Protein AF-A0A6N3X929-F1 (afdb_monomer_lite)

Structure (mmCIF, N/CA/C/O backbone):
data_AF-A0A6N3X929-F1
#
_entry.id   AF-A0A6N3X929-F1
#
loop_
_atom_site.group_PDB
_atom_site.id
_atom_site.type_symbol
_atom_site.label_atom_id
_atom_site.label_alt_id
_atom_site.label_comp_id
_atom_site.label_asym_id
_atom_site.label_entity_id
_atom_site.label_seq_id
_atom_site.pdbx_PDB_ins_code
_atom_site.Cartn_x
_atom_site.Cartn_y
_atom_site.Cartn_z
_atom_site.occupancy
_atom_site.B_iso_or_equiv
_atom_site.auth_seq_id
_atom_site.auth_comp_id
_atom_site.auth_asym_id
_atom_site.auth_atom_id
_atom_site.pdbx_PDB_model_num
ATOM 1 N N . VAL A 1 1 ? 16.139 3.363 -17.224 1.00 90.50 1 VAL A N 1
ATOM 2 C CA . VAL A 1 1 ? 16.598 3.129 -15.834 1.00 90.50 1 VAL A CA 1
ATOM 3 C C . VAL A 1 1 ? 16.193 4.302 -14.959 1.00 90.50 1 VAL A C 1
ATOM 5 O O . VAL A 1 1 ? 15.985 5.381 -15.503 1.00 90.50 1 VAL A O 1
ATOM 8 N N . ALA A 1 2 ? 16.058 4.097 -13.652 1.00 94.69 2 ALA A N 1
ATOM 9 C CA . ALA A 1 2 ? 15.749 5.134 -12.666 1.00 94.69 2 ALA A CA 1
ATOM 10 C C . ALA A 1 2 ? 16.508 4.850 -11.361 1.00 94.69 2 ALA A C 1
ATOM 12 O O . ALA A 1 2 ? 16.869 3.703 -11.120 1.00 94.69 2 ALA A O 1
ATOM 13 N N . VAL A 1 3 ? 16.715 5.874 -10.532 1.00 96.38 3 VAL A N 1
ATOM 14 C CA . VAL A 1 3 ? 17.254 5.749 -9.170 1.00 96.38 3 VAL A CA 1
ATOM 15 C C . VAL A 1 3 ? 16.268 6.438 -8.239 1.00 96.38 3 VAL A C 1
ATOM 17 O O . VAL A 1 3 ? 15.949 7.599 -8.470 1.00 96.38 3 VAL A O 1
ATOM 20 N N . VAL A 1 4 ? 15.783 5.742 -7.214 1.00 95.56 4 VAL A N 1
ATOM 21 C CA . VAL A 1 4 ? 14.877 6.338 -6.217 1.00 95.56 4 VAL A CA 1
ATOM 22 C C . VAL A 1 4 ? 15.682 7.019 -5.117 1.00 95.56 4 VAL A C 1
ATOM 24 O O . VAL A 1 4 ? 16.651 6.462 -4.604 1.00 95.56 4 VAL A O 1
ATOM 27 N N . SER A 1 5 ? 15.258 8.212 -4.736 1.00 94.12 5 SER A N 1
ATOM 28 C CA . SER A 1 5 ? 15.810 9.039 -3.669 1.00 94.12 5 SER A CA 1
ATOM 29 C C . SER A 1 5 ? 14.768 9.290 -2.578 1.00 94.12 5 SER A C 1
ATOM 31 O O . SER A 1 5 ? 13.600 8.936 -2.703 1.00 94.12 5 SER A O 1
ATOM 33 N N . GLU A 1 6 ? 15.176 9.905 -1.478 1.00 89.44 6 GLU A N 1
ATOM 34 C CA . GLU A 1 6 ? 14.289 10.314 -0.394 1.00 89.44 6 GLU A CA 1
ATOM 35 C C . GLU A 1 6 ? 13.174 11.269 -0.848 1.00 89.44 6 GLU A C 1
ATOM 37 O O . GLU A 1 6 ? 12.082 11.204 -0.285 1.00 89.44 6 GLU A O 1
ATOM 42 N N . GLY A 1 7 ? 13.413 12.084 -1.885 1.00 90.62 7 GLY A N 1
ATOM 43 C CA . GLY A 1 7 ? 12.402 12.966 -2.477 1.00 90.62 7 GLY A CA 1
ATOM 44 C C . GLY A 1 7 ? 11.295 12.207 -3.212 1.00 90.62 7 GLY A C 1
ATOM 45 O O . GLY A 1 7 ? 10.186 12.710 -3.345 1.00 90.62 7 GLY A O 1
ATOM 46 N N . ASP A 1 8 ? 11.560 10.965 -3.623 1.00 92.62 8 ASP A N 1
ATOM 47 C CA . ASP A 1 8 ? 10.559 10.076 -4.220 1.00 92.62 8 ASP A CA 1
ATOM 48 C C . ASP A 1 8 ? 9.741 9.324 -3.151 1.00 92.62 8 ASP A C 1
ATOM 50 O O . ASP A 1 8 ? 8.677 8.776 -3.439 1.00 92.62 8 ASP A O 1
ATOM 54 N N . LEU A 1 9 ? 10.224 9.288 -1.903 1.00 91.06 9 LEU A N 1
ATOM 55 C CA . LEU A 1 9 ? 9.559 8.602 -0.791 1.00 91.06 9 LEU A CA 1
ATOM 56 C C . LEU A 1 9 ? 8.710 9.545 0.062 1.00 91.06 9 LEU A C 1
ATOM 58 O O . LEU A 1 9 ? 7.642 9.167 0.544 1.00 91.06 9 LEU A O 1
ATOM 62 N N . LEU A 1 10 ? 9.215 10.752 0.303 1.00 86.00 10 LEU A N 1
ATOM 63 C CA . LEU A 1 10 ? 8.627 11.715 1.223 1.00 86.00 10 LEU A CA 1
ATOM 64 C C . LEU A 1 10 ? 8.164 12.937 0.432 1.00 86.00 10 LEU A C 1
ATOM 66 O O . LEU A 1 10 ? 8.968 13.528 -0.286 1.00 86.00 10 LEU A O 1
ATOM 70 N N . PRO A 1 11 ? 6.892 13.338 0.550 1.00 80.38 11 PRO A N 1
ATOM 71 C CA . PRO A 1 11 ? 6.413 14.493 -0.178 1.00 80.38 11 PRO A CA 1
ATOM 72 C C . PRO A 1 11 ? 6.916 15.787 0.471 1.00 80.38 11 PRO A C 1
ATOM 74 O O . PRO A 1 11 ? 6.990 15.902 1.694 1.00 80.38 11 PRO A O 1
ATOM 77 N N . GLU A 1 12 ? 7.221 16.787 -0.356 1.00 74.38 12 GLU A N 1
ATOM 78 C CA . GLU A 1 12 ? 7.585 18.133 0.115 1.00 74.38 12 GLU A CA 1
ATOM 79 C C . GLU A 1 12 ? 6.387 18.879 0.731 1.00 74.38 12 GLU A C 1
ATOM 81 O O . GLU A 1 12 ? 6.556 19.798 1.531 1.00 74.38 12 GLU A O 1
ATOM 86 N N . THR A 1 13 ? 5.165 18.474 0.372 1.00 76.00 13 THR A N 1
ATOM 87 C CA . THR A 1 13 ? 3.899 19.016 0.887 1.00 76.00 13 THR A CA 1
ATOM 88 C C . THR A 1 13 ? 3.026 17.897 1.455 1.00 76.00 13 THR A C 1
ATOM 90 O O . THR A 1 13 ? 3.231 16.725 1.160 1.00 76.00 13 THR A O 1
ATOM 93 N N . ALA A 1 14 ? 2.047 18.226 2.300 1.00 71.62 14 ALA A N 1
ATOM 94 C CA . ALA A 1 14 ? 1.178 17.231 2.932 1.00 71.62 14 ALA A CA 1
ATOM 95 C C 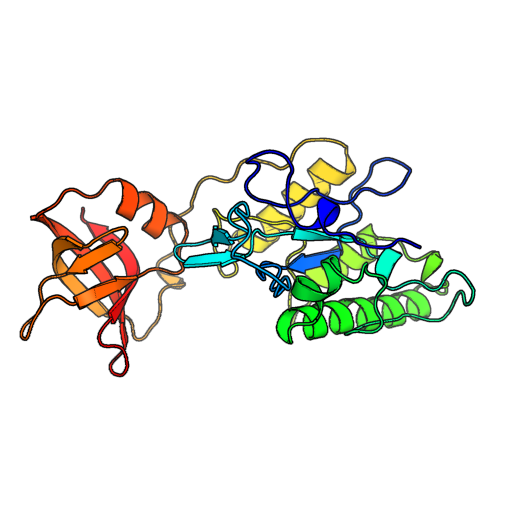. ALA A 1 14 ? 0.141 16.652 1.944 1.00 71.62 14 ALA A C 1
ATOM 97 O O . ALA A 1 14 ? -1.039 16.978 2.000 1.00 71.62 14 ALA A O 1
ATOM 98 N N . THR A 1 15 ? 0.588 15.790 1.033 1.00 74.69 15 THR A N 1
ATOM 99 C CA . THR A 1 15 ? -0.238 15.090 0.028 1.00 74.69 15 THR A CA 1
ATOM 100 C C . THR A 1 15 ? -0.773 13.744 0.518 1.00 74.69 15 THR A C 1
ATOM 102 O O . THR A 1 15 ? -1.614 13.139 -0.136 1.00 74.69 15 THR A O 1
ATOM 105 N N . GLY A 1 16 ? -0.268 13.241 1.650 1.00 82.56 16 GLY A N 1
ATOM 106 C CA . GLY A 1 16 ? -0.615 11.918 2.178 1.00 82.56 16 GLY A CA 1
ATOM 107 C C . GLY A 1 16 ? 0.090 10.744 1.485 1.00 82.56 16 GLY A C 1
ATOM 108 O O . GLY A 1 16 ? -0.190 9.594 1.807 1.00 82.56 16 GLY A O 1
ATOM 109 N N . HIS A 1 17 ? 1.003 11.010 0.547 1.00 89.69 17 HIS A N 1
ATOM 110 C CA . HIS A 1 17 ? 1.872 10.016 -0.088 1.00 89.69 17 HIS A CA 1
ATOM 111 C C . HIS A 1 17 ? 3.065 10.686 -0.787 1.00 89.69 17 HIS A C 1
ATOM 113 O O . HIS A 1 17 ? 2.962 11.833 -1.214 1.00 89.69 17 HIS A O 1
ATOM 119 N N . GLY A 1 18 ? 4.181 9.975 -0.955 1.00 90.94 18 GLY A N 1
ATOM 120 C CA . GLY A 1 18 ? 5.305 10.404 -1.792 1.00 90.94 18 GLY A CA 1
ATOM 121 C C . GLY A 1 18 ? 4.904 10.586 -3.266 1.00 90.94 18 GLY A C 1
ATOM 122 O O . GLY A 1 18 ? 3.842 10.105 -3.679 1.00 90.94 18 GLY A O 1
ATOM 123 N N . PRO A 1 19 ? 5.712 11.287 -4.078 1.00 93.12 19 PRO A N 1
ATOM 124 C CA . PRO A 1 19 ? 5.388 11.551 -5.478 1.00 93.12 19 PRO A CA 1
ATOM 125 C C . PRO A 1 19 ? 5.029 10.289 -6.272 1.00 93.12 19 PRO A C 1
ATOM 127 O O . PRO A 1 19 ? 5.635 9.232 -6.111 1.00 93.12 19 PRO A O 1
ATOM 130 N N . ILE A 1 20 ? 4.043 10.404 -7.166 1.00 94.81 20 ILE A N 1
ATOM 131 C CA . ILE A 1 20 ? 3.722 9.321 -8.100 1.00 94.81 20 ILE A CA 1
ATOM 132 C C . ILE A 1 20 ? 4.721 9.375 -9.260 1.00 94.81 20 ILE A C 1
ATOM 134 O O . ILE A 1 20 ? 4.755 10.382 -9.977 1.00 94.81 20 ILE A O 1
ATOM 138 N N . PRO A 1 21 ? 5.513 8.316 -9.489 1.00 95.69 21 PRO A N 1
ATOM 139 C CA . PRO A 1 21 ? 6.501 8.323 -10.544 1.00 95.69 21 PRO A CA 1
ATOM 140 C C . PRO A 1 21 ? 5.822 8.291 -11.916 1.00 95.69 21 PRO A C 1
ATOM 142 O O . PRO A 1 21 ? 4.822 7.597 -12.139 1.00 95.69 21 PRO A O 1
ATOM 145 N N . ARG A 1 22 ? 6.404 9.029 -12.860 1.00 95.19 22 ARG A N 1
ATOM 146 C CA . ARG A 1 22 ? 5.924 9.137 -14.238 1.00 95.19 22 ARG A CA 1
ATOM 147 C C . ARG A 1 22 ? 6.987 8.678 -15.218 1.00 95.19 22 ARG A C 1
ATOM 149 O O . ARG A 1 22 ? 8.185 8.820 -14.987 1.00 95.19 22 ARG A O 1
ATOM 156 N N . GLN A 1 23 ? 6.527 8.107 -16.315 1.00 92.56 23 GLN A N 1
ATOM 157 C CA . GLN A 1 23 ? 7.357 7.805 -17.464 1.00 92.56 23 GLN A CA 1
ATOM 158 C C . GLN A 1 23 ? 7.602 9.113 -18.280 1.00 92.56 23 GLN A C 1
ATOM 160 O O . GLN A 1 23 ? 6.905 10.107 -18.056 1.00 92.56 23 GLN A O 1
ATOM 165 N N . PRO A 1 24 ? 8.579 9.171 -19.214 1.00 90.62 24 PRO A N 1
ATOM 166 C CA . PRO A 1 24 ? 8.954 10.417 -19.915 1.00 90.62 24 PRO A CA 1
ATOM 167 C C . PRO A 1 24 ? 7.842 11.102 -20.734 1.00 90.62 24 PRO A C 1
ATOM 169 O O . PRO A 1 24 ? 7.816 12.318 -20.871 1.00 90.62 24 PRO A O 1
ATOM 172 N N . GLN A 1 25 ? 6.923 10.312 -21.274 1.00 90.62 25 GLN A N 1
ATOM 173 C CA . GLN A 1 25 ? 5.679 10.706 -21.950 1.00 90.62 25 GLN A CA 1
ATOM 174 C C . GLN A 1 25 ? 4.528 11.095 -20.991 1.00 90.62 25 GLN A C 1
ATOM 176 O O . GLN A 1 25 ? 3.434 11.403 -21.453 1.00 90.62 25 GLN A O 1
ATOM 181 N N . GLY A 1 26 ? 4.751 11.082 -19.672 1.00 92.25 26 GLY A N 1
ATOM 182 C CA . GLY A 1 26 ? 3.829 11.572 -18.640 1.00 92.25 26 GLY A CA 1
ATOM 183 C C . GLY A 1 26 ? 2.922 10.519 -17.993 1.00 92.25 26 GLY A C 1
ATOM 184 O O . GLY A 1 26 ? 2.299 10.810 -16.965 1.00 92.25 26 GLY A O 1
ATOM 185 N N . SER A 1 27 ? 2.871 9.301 -18.537 1.00 94.62 27 SER A N 1
ATOM 186 C CA . SER A 1 27 ? 2.022 8.216 -18.033 1.00 94.62 27 SER A CA 1
ATOM 187 C C . SER A 1 27 ? 2.534 7.650 -16.701 1.00 94.62 27 SER A C 1
ATOM 189 O O . SER A 1 27 ? 3.700 7.824 -16.338 1.00 94.62 27 SER A O 1
ATOM 191 N N . CYS A 1 28 ? 1.674 6.959 -15.948 1.00 96.38 28 CYS A N 1
ATOM 192 C CA . CYS A 1 28 ? 2.050 6.383 -14.655 1.00 96.38 28 CYS A CA 1
ATOM 193 C C . CYS A 1 28 ? 3.180 5.350 -14.816 1.00 96.38 28 CYS A C 1
ATOM 195 O O . CYS A 1 28 ? 3.144 4.510 -15.722 1.00 96.38 28 CYS A O 1
ATOM 197 N N . ALA A 1 29 ? 4.185 5.404 -13.939 1.00 96.12 29 ALA A N 1
ATOM 198 C CA . ALA A 1 29 ? 5.303 4.459 -13.922 1.00 96.12 29 ALA A CA 1
ATOM 199 C C . ALA A 1 29 ? 5.258 3.473 -12.748 1.00 96.12 29 ALA A C 1
ATOM 201 O O . ALA A 1 29 ? 6.132 2.608 -12.663 1.00 96.12 29 ALA A O 1
ATOM 202 N N . THR A 1 30 ? 4.296 3.612 -11.832 1.00 97.44 30 THR A N 1
ATOM 203 C CA . THR A 1 30 ? 4.286 2.850 -10.583 1.00 97.44 30 THR A CA 1
ATOM 204 C C . THR A 1 30 ? 4.116 1.361 -10.827 1.00 97.44 30 THR A C 1
ATOM 206 O O . THR A 1 30 ? 3.214 0.944 -11.551 1.00 97.44 30 THR A O 1
ATOM 209 N N . VAL A 1 31 ? 4.944 0.557 -10.169 1.00 97.31 31 VAL A N 1
ATOM 210 C CA . VAL A 1 31 ? 4.779 -0.905 -10.110 1.00 97.31 31 VAL A CA 1
ATOM 211 C C . VAL A 1 31 ? 4.834 -1.450 -8.687 1.00 97.31 31 VAL A C 1
ATOM 213 O O . VAL A 1 31 ? 4.549 -2.619 -8.471 1.00 97.31 31 VAL A O 1
ATOM 216 N N . ILE A 1 32 ? 5.206 -0.615 -7.716 1.00 95.69 32 ILE A N 1
ATOM 217 C CA . ILE A 1 32 ? 5.395 -0.990 -6.314 1.00 95.69 32 ILE A CA 1
ATOM 218 C C . ILE A 1 32 ? 4.848 0.135 -5.449 1.00 95.69 32 ILE A C 1
ATOM 220 O O . ILE A 1 32 ? 5.139 1.304 -5.710 1.00 95.69 32 ILE A O 1
ATOM 224 N N . ILE A 1 33 ? 4.148 -0.231 -4.379 1.00 94.62 33 ILE A N 1
ATOM 225 C CA . ILE A 1 33 ? 3.859 0.665 -3.262 1.00 94.62 33 ILE A CA 1
ATOM 226 C C . ILE A 1 33 ? 4.557 0.175 -1.995 1.00 94.62 33 ILE A C 1
ATOM 228 O O . ILE A 1 33 ? 4.681 -1.030 -1.759 1.00 94.62 33 ILE A O 1
ATOM 232 N N . GLY A 1 34 ? 5.001 1.124 -1.182 1.00 92.19 34 GLY A N 1
ATOM 233 C CA . GLY A 1 34 ? 5.561 0.894 0.143 1.00 92.19 34 GLY A CA 1
ATOM 234 C C . GLY A 1 34 ? 5.032 1.904 1.142 1.00 92.19 34 GLY A C 1
ATOM 235 O O . GLY A 1 34 ? 4.514 2.938 0.747 1.00 92.19 34 GLY A O 1
ATOM 236 N N . ASN A 1 35 ? 5.137 1.607 2.434 1.00 90.75 35 ASN A N 1
ATOM 237 C CA . ASN A 1 35 ? 4.700 2.506 3.508 1.00 90.75 35 ASN A CA 1
ATOM 238 C C . ASN A 1 35 ? 5.568 2.369 4.769 1.00 90.75 35 ASN A C 1
ATOM 240 O O . ASN A 1 35 ? 5.087 2.491 5.898 1.00 90.75 35 ASN A O 1
ATOM 244 N N . TYR A 1 36 ? 6.853 2.070 4.577 1.00 89.50 36 TYR A N 1
ATOM 245 C CA . TYR A 1 36 ? 7.817 1.984 5.666 1.00 89.50 36 TYR A CA 1
ATOM 246 C C . TYR A 1 36 ? 8.450 3.343 5.948 1.00 89.50 36 TYR A C 1
ATOM 248 O O . TYR A 1 36 ? 8.839 4.037 5.007 1.00 89.50 36 TYR A O 1
ATOM 256 N N . PRO A 1 37 ? 8.571 3.742 7.227 1.00 86.81 37 PRO A N 1
ATOM 257 C CA . PRO A 1 37 ? 9.237 4.986 7.559 1.00 86.81 37 PRO A CA 1
ATOM 258 C C . PRO A 1 37 ? 10.701 4.878 7.149 1.00 86.81 37 PRO A C 1
ATOM 260 O O . PRO A 1 37 ? 11.328 3.827 7.294 1.00 86.81 37 PRO A O 1
ATOM 263 N N . ASN A 1 38 ? 11.248 5.976 6.636 1.00 83.12 38 ASN A N 1
ATOM 264 C CA . ASN A 1 38 ? 12.648 5.997 6.256 1.00 83.12 38 ASN A CA 1
ATOM 265 C C . ASN A 1 38 ? 13.546 6.046 7.507 1.00 83.12 38 ASN A C 1
ATOM 267 O O . ASN A 1 38 ? 13.803 7.121 8.064 1.00 83.12 38 ASN A O 1
ATOM 271 N N . ASP A 1 39 ? 13.951 4.865 7.971 1.00 79.12 39 ASP A N 1
ATOM 272 C CA . ASP A 1 39 ? 14.623 4.637 9.249 1.00 79.12 39 ASP A CA 1
ATOM 273 C C . ASP A 1 39 ? 16.140 4.857 9.145 1.00 79.12 39 ASP A C 1
ATOM 275 O O . ASP A 1 39 ? 16.928 3.932 8.920 1.00 79.12 39 ASP A O 1
ATOM 279 N N . HIS A 1 40 ? 16.537 6.127 9.268 1.00 79.69 40 HIS A N 1
ATOM 280 C CA . HIS A 1 40 ? 17.937 6.551 9.309 1.00 79.69 40 HIS A CA 1
ATOM 281 C C . HIS A 1 40 ? 18.305 7.073 10.686 1.00 79.69 40 HIS A C 1
ATOM 283 O O . HIS A 1 40 ? 17.690 8.013 11.194 1.00 79.69 40 HIS A O 1
ATOM 289 N N . HIS A 1 41 ? 19.387 6.520 11.229 1.00 79.69 41 HIS A N 1
ATOM 290 C CA . HIS A 1 41 ? 20.062 7.054 12.401 1.00 79.69 41 HIS A CA 1
ATOM 291 C C . HIS A 1 41 ? 21.127 8.052 11.955 1.00 79.69 41 HIS A C 1
ATOM 293 O O . HIS A 1 41 ? 22.121 7.686 11.326 1.00 79.69 41 HIS A O 1
ATOM 299 N N . TYR A 1 42 ? 20.905 9.323 12.272 1.00 80.81 42 TYR A N 1
ATOM 300 C CA . TYR A 1 42 ? 21.853 10.389 11.976 1.00 80.81 42 TYR A CA 1
ATOM 301 C C . TYR A 1 42 ? 22.866 10.487 13.123 1.00 80.81 42 TYR A C 1
ATOM 303 O O . TYR A 1 42 ? 22.452 10.511 14.285 1.00 80.81 42 TYR A O 1
ATOM 311 N N . PRO A 1 43 ? 24.179 10.538 12.840 1.00 83.94 43 PRO A N 1
ATOM 312 C CA . PRO A 1 43 ? 25.171 10.776 13.878 1.00 83.94 43 PRO A CA 1
ATOM 313 C C . PRO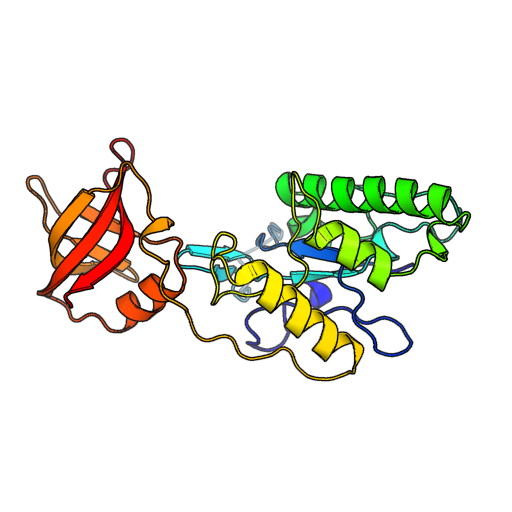 A 1 43 ? 25.014 12.190 14.459 1.00 83.94 43 PRO A C 1
ATOM 315 O O . PRO A 1 43 ? 24.556 13.114 13.782 1.00 83.94 43 PRO A O 1
ATOM 318 N N . GLY A 1 44 ? 25.446 12.366 15.707 1.00 84.69 44 GLY A N 1
ATOM 319 C CA . GLY A 1 44 ? 25.425 13.659 16.393 1.00 84.69 44 GLY A CA 1
ATOM 320 C C . GLY A 1 44 ? 24.191 13.875 17.280 1.00 84.69 44 GLY A C 1
ATOM 321 O O . GLY A 1 44 ? 23.557 12.904 17.699 1.00 84.69 44 GLY A O 1
ATOM 322 N N . PRO A 1 45 ? 23.891 15.135 17.646 1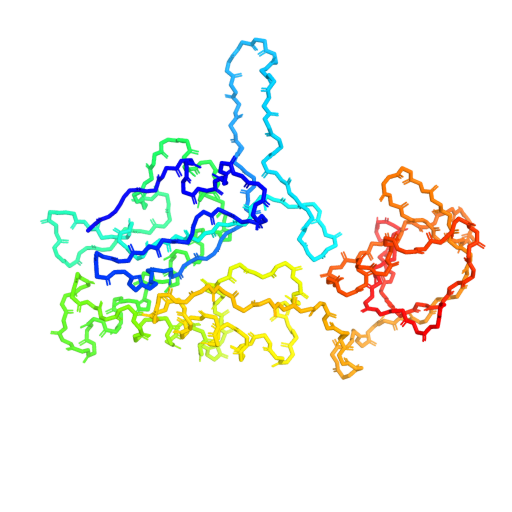.00 86.38 45 PRO A N 1
ATOM 323 C CA . PRO A 1 45 ? 22.744 15.454 18.490 1.00 86.38 45 PRO A CA 1
ATOM 324 C C . PRO A 1 45 ? 21.417 15.153 17.769 1.00 86.38 45 PRO A C 1
ATOM 326 O O . PRO A 1 45 ? 21.399 15.034 16.544 1.00 86.38 45 PRO A O 1
ATOM 329 N N . PRO A 1 46 ? 20.291 15.058 18.499 1.00 83.62 46 PRO A N 1
ATOM 330 C CA . PRO A 1 46 ? 18.977 14.886 17.888 1.00 83.62 46 PRO A CA 1
ATOM 331 C C . PRO A 1 46 ? 18.685 15.988 16.862 1.00 83.62 46 PRO A C 1
ATOM 333 O O . PRO A 1 46 ? 18.639 17.172 17.198 1.00 83.62 46 PRO A O 1
ATOM 336 N N . TRP A 1 47 ? 18.487 15.590 15.607 1.00 82.31 47 TRP A N 1
ATOM 337 C CA . TRP A 1 47 ? 18.118 16.497 14.523 1.00 82.31 47 TRP A CA 1
ATOM 338 C C . TRP A 1 47 ? 16.595 16.706 14.517 1.00 82.31 47 TRP A C 1
ATOM 340 O O . TRP A 1 47 ? 15.855 15.727 14.658 1.00 82.31 47 TRP A O 1
ATOM 350 N N . PRO A 1 48 ? 16.093 17.941 14.330 1.00 83.31 48 PRO A N 1
ATOM 351 C CA . PRO A 1 48 ? 14.663 18.184 14.174 1.00 83.31 48 PRO A CA 1
ATOM 352 C C . PRO A 1 48 ? 14.218 17.711 12.785 1.00 83.31 48 PRO A C 1
ATOM 354 O O . PRO A 1 48 ? 14.380 18.413 11.790 1.00 83.31 48 PRO A O 1
ATOM 357 N N . LEU A 1 49 ? 13.689 16.491 12.710 1.00 78.94 49 LEU A N 1
ATOM 358 C CA . LEU A 1 49 ? 13.211 15.889 11.466 1.00 78.94 49 LEU A CA 1
ATOM 359 C C . LEU A 1 49 ? 11.689 15.976 11.377 1.00 78.94 49 LEU A C 1
ATOM 361 O O . LEU A 1 49 ? 10.988 15.763 12.368 1.00 78.94 49 LEU A O 1
ATOM 365 N N . ALA A 1 50 ? 11.179 16.225 10.171 1.00 79.81 50 ALA A N 1
ATOM 366 C CA . ALA A 1 50 ? 9.758 16.064 9.898 1.00 79.81 50 ALA A CA 1
ATOM 367 C C . ALA A 1 50 ? 9.330 14.599 10.139 1.00 79.81 50 ALA A C 1
ATOM 369 O O . ALA A 1 50 ? 10.116 13.680 9.866 1.00 79.81 50 ALA A O 1
ATOM 370 N N . PRO A 1 51 ? 8.098 14.349 10.623 1.00 81.19 51 PRO A N 1
ATOM 371 C CA . PRO A 1 51 ? 7.576 12.996 10.742 1.00 81.19 51 PRO A CA 1
ATOM 372 C C . PRO A 1 51 ? 7.600 12.276 9.392 1.00 81.19 51 PRO A C 1
ATOM 374 O O . PRO A 1 51 ? 7.056 12.755 8.403 1.00 81.19 51 PRO A O 1
ATOM 377 N N . LYS A 1 52 ? 8.200 11.086 9.366 1.00 84.44 52 LYS A N 1
ATOM 378 C CA . LYS A 1 52 ? 8.243 10.201 8.187 1.00 84.44 52 LYS A CA 1
ATOM 379 C C . LYS A 1 52 ? 7.087 9.193 8.186 1.00 84.44 52 LYS A C 1
ATOM 381 O O . LYS A 1 52 ? 7.183 8.135 7.566 1.00 84.44 52 LYS A O 1
ATOM 386 N N . GLN A 1 53 ? 6.053 9.485 8.971 1.00 86.56 53 GLN A N 1
ATOM 387 C CA . GLN A 1 53 ? 4.942 8.599 9.280 1.00 86.56 53 GLN A CA 1
ATOM 388 C C . GLN A 1 53 ? 3.623 9.368 9.287 1.00 86.56 53 GLN A C 1
ATOM 390 O O . GLN A 1 53 ? 3.584 10.542 9.654 1.00 86.56 53 GLN A O 1
ATOM 395 N N . MET A 1 54 ? 2.544 8.679 8.936 1.00 86.06 54 MET A N 1
ATOM 396 C CA . MET A 1 54 ? 1.179 9.190 8.942 1.00 86.06 54 MET A CA 1
ATOM 397 C C . MET A 1 54 ? 0.187 8.084 9.311 1.00 86.06 54 MET A C 1
ATOM 399 O O . MET A 1 54 ? 0.550 6.908 9.387 1.00 86.06 54 MET A O 1
ATOM 403 N N . VAL A 1 55 ? -1.069 8.461 9.544 1.00 83.81 55 VAL A N 1
ATOM 404 C CA . VAL A 1 55 ? -2.155 7.490 9.704 1.00 83.81 55 VAL A CA 1
ATOM 405 C C . VAL A 1 55 ? -2.484 6.887 8.338 1.00 83.81 55 VAL A C 1
ATOM 407 O O . VAL A 1 55 ? -2.770 7.607 7.385 1.00 83.81 55 VAL A O 1
ATOM 410 N N . TRP A 1 56 ? -2.439 5.562 8.250 1.00 83.38 56 TRP A N 1
ATOM 411 C CA . TRP A 1 56 ? -2.825 4.775 7.085 1.00 83.38 56 TRP A CA 1
ATOM 412 C C . TRP A 1 56 ? -3.757 3.658 7.551 1.00 83.38 56 TRP A C 1
ATOM 414 O O . TRP A 1 56 ? -3.319 2.756 8.268 1.00 83.38 56 TRP A O 1
ATOM 424 N N . GLY A 1 57 ? -5.040 3.742 7.184 1.00 72.38 57 GLY A N 1
ATOM 425 C CA . GLY A 1 57 ? -6.066 2.797 7.630 1.00 72.38 57 GLY A CA 1
ATOM 426 C C . GLY A 1 57 ? -6.087 2.581 9.145 1.00 72.38 57 GLY A C 1
ATOM 427 O O . GLY A 1 57 ? -6.023 1.451 9.590 1.00 72.38 57 GLY A O 1
ATOM 428 N N . GLY A 1 58 ? -6.078 3.646 9.953 1.00 78.44 58 GLY A N 1
ATOM 429 C CA . GLY A 1 58 ? -6.172 3.544 11.422 1.00 78.44 58 GLY A CA 1
ATOM 430 C C . GLY A 1 58 ? -4.877 3.219 12.172 1.00 78.44 58 GLY A C 1
ATOM 431 O O . GLY A 1 58 ? -4.855 3.189 13.402 1.00 78.44 58 GLY A O 1
ATOM 432 N N . ARG A 1 59 ? -3.757 3.025 11.464 1.00 82.69 59 ARG A N 1
ATOM 433 C CA . ARG A 1 59 ? -2.444 2.797 12.081 1.00 82.69 59 ARG A CA 1
ATOM 434 C C . ARG A 1 59 ? -1.432 3.859 11.666 1.00 82.69 59 ARG A C 1
ATOM 436 O O . ARG A 1 59 ? -1.340 4.217 10.497 1.00 82.69 59 ARG A O 1
ATOM 443 N N . HIS A 1 60 ? -0.588 4.285 12.605 1.00 84.62 60 HIS A N 1
ATOM 444 C CA . HIS A 1 60 ? 0.617 5.042 12.268 1.00 84.62 60 HIS A CA 1
ATOM 445 C C . HIS A 1 60 ? 1.626 4.134 11.546 1.00 84.62 60 HIS A C 1
ATOM 447 O O . HIS A 1 60 ? 2.156 3.176 12.120 1.00 84.62 60 HIS A O 1
ATOM 453 N N . SER A 1 61 ? 1.862 4.425 10.271 1.00 86.44 61 SER A N 1
ATOM 454 C CA . SER A 1 61 ? 2.858 3.766 9.423 1.00 86.44 61 SER A CA 1
ATOM 455 C C . SER A 1 61 ? 3.714 4.811 8.722 1.00 86.44 61 SER A C 1
ATOM 457 O O . SER A 1 61 ? 3.411 6.000 8.778 1.00 86.44 61 SER A O 1
ATOM 459 N N . GLY A 1 62 ? 4.786 4.386 8.058 1.00 88.94 62 GLY A N 1
ATOM 460 C CA . GLY A 1 62 ? 5.542 5.270 7.179 1.00 88.94 62 GLY A CA 1
ATOM 461 C C . GLY A 1 62 ? 4.662 5.916 6.114 1.00 88.94 62 GLY A C 1
ATOM 462 O O . GLY A 1 62 ? 3.666 5.331 5.680 1.00 88.94 62 GLY A O 1
ATOM 463 N N . THR A 1 63 ? 5.042 7.120 5.692 1.00 90.00 63 THR A N 1
ATOM 464 C CA . THR A 1 63 ? 4.384 7.794 4.571 1.00 90.00 63 THR A CA 1
ATOM 465 C C . THR A 1 63 ? 4.426 6.874 3.348 1.00 90.00 63 THR A C 1
ATOM 467 O O . THR A 1 63 ? 5.498 6.373 3.005 1.00 90.00 63 THR A O 1
ATOM 470 N N . PRO A 1 64 ? 3.280 6.591 2.720 1.00 91.75 64 PRO A N 1
ATOM 471 C CA . PRO A 1 64 ? 3.204 5.674 1.600 1.00 91.75 64 PRO A CA 1
ATOM 472 C C . PRO A 1 64 ? 3.883 6.282 0.370 1.00 91.75 64 PRO A C 1
ATOM 474 O O . PRO A 1 64 ? 3.779 7.480 0.134 1.00 91.75 64 PRO A O 1
ATOM 477 N N . PHE A 1 65 ? 4.553 5.470 -0.435 1.00 93.88 65 PHE A N 1
ATOM 478 C CA . PHE A 1 65 ? 5.293 5.903 -1.617 1.00 93.88 65 PHE A CA 1
ATOM 479 C C . PHE A 1 65 ? 5.152 4.899 -2.757 1.00 93.88 65 PHE A C 1
ATOM 481 O O . PHE A 1 65 ? 4.865 3.720 -2.539 1.00 93.88 65 PHE A O 1
ATOM 488 N N . ALA A 1 66 ? 5.365 5.382 -3.977 1.00 95.94 66 ALA A N 1
ATOM 489 C CA . ALA A 1 66 ? 5.221 4.634 -5.215 1.00 95.94 66 ALA A CA 1
ATOM 490 C C . ALA A 1 66 ? 6.567 4.574 -5.946 1.00 95.94 66 ALA A C 1
ATOM 492 O O . ALA A 1 66 ? 7.215 5.602 -6.121 1.00 95.94 66 ALA A O 1
ATOM 493 N N . LEU A 1 67 ? 6.994 3.389 -6.391 1.00 96.88 67 LEU A N 1
ATOM 494 C CA . LEU A 1 67 ? 8.286 3.219 -7.065 1.00 96.88 67 LEU A CA 1
ATOM 495 C C . LEU A 1 67 ? 8.122 2.818 -8.541 1.00 96.88 67 LEU A C 1
ATOM 497 O O . LEU A 1 67 ? 7.265 1.981 -8.859 1.00 96.88 67 LEU A O 1
ATOM 501 N N . PRO A 1 68 ? 8.939 3.386 -9.453 1.00 97.31 68 PRO A N 1
ATOM 502 C CA . PRO A 1 68 ? 8.862 3.080 -10.873 1.00 97.31 68 PRO A CA 1
ATOM 503 C C . PRO A 1 68 ? 9.571 1.779 -11.230 1.00 97.31 68 PRO A C 1
ATOM 505 O O . PRO A 1 68 ? 10.607 1.465 -10.661 1.00 97.31 68 PRO A O 1
ATOM 508 N N . TYR A 1 69 ? 9.129 1.099 -12.287 1.00 97.31 69 TYR A N 1
ATOM 509 C CA . TYR A 1 69 ? 9.797 -0.112 -12.797 1.00 97.31 69 TYR A CA 1
ATOM 510 C C . TYR A 1 69 ? 11.273 0.100 -13.176 1.00 97.31 69 TYR A C 1
ATOM 512 O O . TYR A 1 69 ? 12.097 -0.808 -13.088 1.00 97.31 69 TYR A O 1
ATOM 520 N N . GLY A 1 70 ? 11.635 1.330 -13.551 1.00 96.56 70 GLY A N 1
ATOM 521 C CA . GLY A 1 70 ? 12.988 1.679 -13.970 1.00 96.56 70 GLY A CA 1
ATOM 522 C C . GLY A 1 70 ? 14.083 1.400 -12.937 1.00 96.56 70 GLY A C 1
ATOM 523 O O . GLY A 1 70 ? 15.236 1.281 -13.350 1.00 96.56 70 GLY A O 1
ATOM 524 N N . ILE A 1 71 ? 13.750 1.277 -11.645 1.00 97.38 71 ILE A N 1
ATOM 525 C CA . ILE A 1 71 ? 14.729 0.977 -10.586 1.00 97.38 71 ILE A CA 1
ATOM 526 C C . ILE A 1 71 ? 15.249 -0.458 -10.625 1.00 97.38 71 ILE A C 1
ATOM 528 O O . ILE A 1 71 ? 16.311 -0.736 -10.070 1.00 97.38 71 ILE A O 1
ATOM 532 N N . LEU A 1 72 ? 14.504 -1.362 -11.270 1.00 97.69 72 LEU A N 1
ATOM 533 C CA . LEU A 1 72 ? 14.895 -2.759 -11.426 1.00 97.69 72 LEU A CA 1
ATOM 534 C C . LEU A 1 72 ? 15.828 -2.961 -12.626 1.00 97.69 72 LEU A C 1
ATOM 536 O O . LEU A 1 72 ? 16.435 -4.017 -12.763 1.00 97.69 72 LEU A O 1
ATOM 540 N N . LEU A 1 73 ? 15.938 -1.975 -13.518 1.00 97.31 73 LEU A N 1
ATOM 541 C CA . LEU A 1 73 ? 16.643 -2.102 -14.791 1.00 97.31 73 LEU A CA 1
ATOM 542 C C . LEU A 1 73 ? 18.122 -1.705 -14.674 1.00 97.31 73 LEU A C 1
ATOM 544 O O . LEU A 1 73 ? 18.458 -0.684 -14.075 1.00 97.31 73 LEU A O 1
ATOM 548 N N . SER A 1 74 ? 19.003 -2.462 -15.332 1.00 95.38 74 SER A N 1
ATOM 549 C CA . SER A 1 74 ? 20.423 -2.114 -15.476 1.00 95.38 74 SER A CA 1
ATOM 550 C C . SER A 1 74 ? 20.679 -1.210 -16.684 1.00 95.38 74 SER A C 1
ATOM 552 O O . SER A 1 74 ? 20.236 -1.509 -17.786 1.00 95.38 74 SER A O 1
ATOM 554 N N . SER A 1 75 ? 21.488 -0.157 -16.527 1.00 93.38 75 SER A N 1
ATOM 555 C CA . SER A 1 75 ? 21.907 0.719 -17.639 1.00 93.38 75 SER A CA 1
ATOM 556 C C . SER A 1 75 ? 22.888 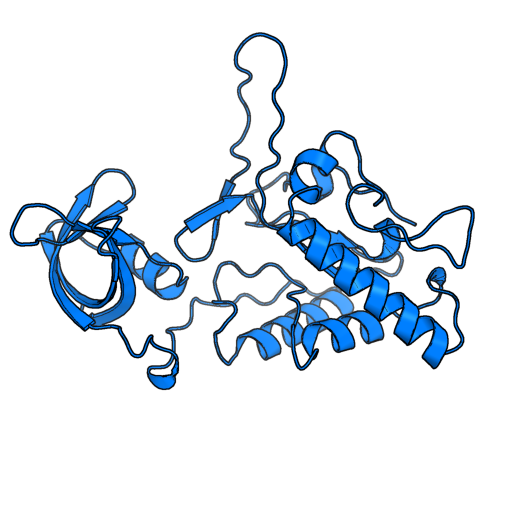0.060 -18.607 1.00 93.38 75 SER A C 1
ATOM 558 O O . SER A 1 75 ? 23.128 0.591 -19.688 1.00 93.38 75 SER A O 1
ATOM 560 N N . HIS A 1 76 ? 23.476 -1.072 -18.216 1.00 94.38 76 HIS A N 1
ATOM 561 C CA . HIS A 1 76 ? 24.548 -1.737 -18.957 1.00 94.38 76 HIS A CA 1
ATOM 562 C C . HIS A 1 76 ? 24.121 -3.089 -19.536 1.00 94.38 76 HIS A C 1
ATOM 564 O O . HIS A 1 76 ? 24.699 -3.536 -20.523 1.00 94.38 76 HIS A O 1
ATOM 570 N N . CYS A 1 77 ? 23.102 -3.726 -18.951 1.00 95.00 77 CYS A N 1
ATOM 571 C CA . CYS A 1 77 ? 22.641 -5.056 -19.340 1.00 95.00 77 CYS A CA 1
ATOM 572 C C . CYS A 1 77 ? 21.131 -5.038 -19.598 1.00 95.00 77 CYS A C 1
ATOM 574 O O . CYS A 1 77 ? 20.331 -4.915 -18.671 1.00 95.00 77 CYS A O 1
ATOM 576 N N . SER A 1 78 ? 20.725 -5.202 -20.859 1.00 92.62 78 SER A N 1
ATOM 577 C CA . SER A 1 78 ? 19.317 -5.077 -21.262 1.00 92.62 78 SER A CA 1
ATOM 578 C C . SER A 1 78 ? 18.410 -6.197 -20.735 1.00 92.62 78 SER A C 1
ATOM 580 O O . SER A 1 78 ? 17.196 -6.001 -20.660 1.00 92.62 78 SER A O 1
ATOM 582 N N . ASN A 1 79 ? 18.996 -7.334 -20.347 1.00 93.06 79 ASN A N 1
ATOM 583 C CA . ASN A 1 79 ? 18.343 -8.554 -19.867 1.00 93.06 79 ASN A CA 1
ATOM 584 C C . ASN A 1 79 ? 18.584 -8.847 -18.371 1.00 93.06 79 ASN A C 1
ATOM 586 O O . ASN A 1 79 ? 18.346 -9.970 -17.932 1.00 93.06 79 ASN A O 1
ATOM 590 N N . LEU A 1 80 ? 19.064 -7.869 -17.597 1.00 95.50 80 LEU A N 1
ATOM 591 C CA . LEU A 1 80 ? 19.289 -8.003 -16.157 1.00 95.50 80 LEU A CA 1
ATOM 592 C C . LEU A 1 80 ? 18.251 -7.193 -15.373 1.00 95.50 80 LEU A C 1
ATOM 594 O O . LEU A 1 80 ? 18.092 -5.995 -15.615 1.00 95.50 80 LEU A O 1
ATOM 598 N N . LEU A 1 81 ? 17.603 -7.848 -14.407 1.00 97.50 81 LEU A N 1
ATOM 599 C CA . LEU A 1 81 ? 16.725 -7.227 -13.417 1.00 97.50 81 LEU A CA 1
ATOM 600 C C . LEU A 1 81 ? 17.358 -7.336 -12.025 1.00 97.50 81 LEU A C 1
ATOM 602 O O . LEU A 1 81 ? 17.731 -8.429 -11.601 1.00 97.50 81 LEU A O 1
ATOM 606 N N . ALA A 1 82 ? 17.466 -6.214 -11.320 1.00 96.06 82 ALA A N 1
ATOM 607 C CA . ALA A 1 82 ? 17.917 -6.146 -9.936 1.00 96.06 82 ALA A CA 1
ATOM 608 C C . ALA A 1 82 ? 16.714 -5.955 -8.999 1.00 96.06 82 ALA A C 1
ATOM 610 O O . ALA A 1 82 ? 15.912 -5.041 -9.179 1.00 96.06 82 ALA A O 1
ATOM 611 N N . ALA A 1 83 ? 16.593 -6.822 -7.996 1.00 94.25 83 ALA A N 1
ATOM 612 C CA . ALA A 1 83 ? 15.531 -6.793 -6.990 1.00 94.25 83 ALA A CA 1
ATOM 613 C C . ALA A 1 83 ? 16.130 -6.828 -5.572 1.00 94.25 83 ALA A C 1
ATOM 615 O O . ALA A 1 83 ? 17.354 -6.842 -5.412 1.00 94.25 83 ALA A O 1
ATOM 616 N N . ASP A 1 84 ? 15.279 -6.855 -4.539 1.00 91.44 84 ASP A N 1
ATOM 617 C CA . ASP A 1 84 ? 15.704 -6.783 -3.130 1.00 91.44 84 ASP A CA 1
ATOM 618 C C . ASP A 1 84 ? 16.570 -5.520 -2.888 1.00 91.44 84 ASP A C 1
ATOM 620 O O . ASP A 1 84 ? 16.310 -4.458 -3.450 1.00 91.44 84 ASP A O 1
ATOM 624 N N . LYS A 1 85 ? 17.621 -5.628 -2.074 1.00 92.00 85 LYS A N 1
ATOM 625 C CA . LYS A 1 85 ? 18.589 -4.579 -1.733 1.00 92.00 85 LYS A CA 1
ATOM 626 C C . LYS A 1 85 ? 19.496 -4.173 -2.897 1.00 92.00 85 LYS A C 1
ATOM 628 O O . LYS A 1 85 ? 20.263 -3.230 -2.746 1.00 92.00 85 LYS A O 1
ATOM 633 N N . ALA A 1 86 ? 19.453 -4.890 -4.021 1.00 93.38 86 ALA A N 1
ATOM 634 C CA . ALA A 1 86 ? 20.241 -4.560 -5.209 1.00 93.38 86 ALA A CA 1
ATOM 635 C C . ALA A 1 86 ? 19.529 -3.561 -6.135 1.00 93.38 86 ALA A C 1
ATOM 637 O O . ALA A 1 86 ? 20.106 -3.134 -7.135 1.00 93.38 86 ALA A O 1
ATOM 638 N N . VAL A 1 87 ? 18.277 -3.211 -5.828 1.00 95.69 87 VAL A N 1
ATOM 639 C CA . VAL A 1 87 ? 17.497 -2.257 -6.611 1.00 95.69 87 VAL A CA 1
ATOM 640 C C . VAL A 1 87 ? 18.099 -0.848 -6.546 1.00 95.69 87 VAL A C 1
ATOM 642 O O . VAL A 1 87 ? 18.731 -0.464 -5.562 1.00 95.69 87 VAL A O 1
ATOM 645 N N . SER A 1 88 ? 17.920 -0.063 -7.608 1.00 96.88 88 SER A N 1
ATOM 646 C CA . SER A 1 88 ? 18.548 1.250 -7.719 1.00 96.88 88 SER A CA 1
ATOM 647 C C . SER A 1 88 ? 17.918 2.293 -6.786 1.00 96.88 88 SER A C 1
ATOM 649 O O . SER A 1 88 ? 16.834 2.825 -7.044 1.00 96.88 88 SER A O 1
ATOM 651 N N . THR A 1 89 ? 18.620 2.603 -5.697 1.00 96.00 89 THR A N 1
ATOM 652 C CA . THR A 1 89 ? 18.208 3.592 -4.690 1.00 96.00 89 THR A CA 1
ATOM 653 C C . THR A 1 89 ? 19.391 4.407 -4.184 1.00 96.00 89 THR A C 1
ATOM 655 O O . THR A 1 89 ? 20.510 3.897 -4.107 1.00 96.00 89 THR A O 1
ATOM 658 N N . SER A 1 90 ? 19.143 5.639 -3.743 1.00 94.75 90 SER A N 1
ATOM 659 C CA . SER A 1 90 ? 20.084 6.380 -2.907 1.00 94.75 90 SER A CA 1
ATOM 660 C C . SER A 1 90 ? 20.281 5.664 -1.565 1.00 94.75 90 SER A C 1
ATOM 662 O O . SER A 1 90 ? 19.429 4.897 -1.108 1.00 94.75 90 SER A O 1
ATOM 664 N N . HIS A 1 91 ? 21.391 5.954 -0.884 1.00 90.31 91 HIS A N 1
ATOM 665 C CA . HIS A 1 91 ? 21.620 5.476 0.485 1.00 90.31 91 HIS A CA 1
ATOM 666 C C . HIS A 1 91 ? 20.467 5.860 1.432 1.00 90.31 91 HIS A C 1
ATOM 668 O O . HIS A 1 91 ? 20.100 5.098 2.330 1.00 90.31 91 HIS A O 1
ATOM 674 N N . MET A 1 92 ? 19.885 7.042 1.215 1.00 89.44 92 MET A N 1
ATOM 675 C CA . MET A 1 92 ? 18.762 7.547 1.993 1.00 89.44 92 MET A CA 1
ATOM 676 C C . MET A 1 92 ? 17.445 6.871 1.622 1.00 89.44 92 MET A C 1
ATOM 678 O O . MET A 1 92 ? 16.648 6.624 2.508 1.00 89.44 92 MET A O 1
ATOM 682 N N . ALA A 1 93 ? 17.189 6.519 0.366 1.00 92.50 93 ALA A N 1
ATOM 683 C CA . ALA A 1 93 ? 15.970 5.791 0.020 1.00 92.50 93 ALA A CA 1
ATOM 684 C C . ALA A 1 93 ? 16.002 4.325 0.474 1.00 92.50 93 ALA A C 1
ATOM 686 O O . ALA A 1 93 ? 14.975 3.766 0.866 1.00 92.50 93 ALA A O 1
ATOM 687 N N . ASN A 1 94 ? 17.192 3.718 0.492 1.00 92.12 94 ASN A N 1
ATOM 688 C CA . ASN A 1 94 ? 17.375 2.318 0.871 1.00 92.12 94 ASN A CA 1
ATOM 689 C C . ASN A 1 94 ? 16.847 1.995 2.285 1.00 92.12 94 ASN A C 1
ATOM 691 O O . ASN A 1 94 ? 16.480 0.856 2.562 1.00 92.12 94 ASN A O 1
ATOM 695 N N . GLY A 1 95 ? 16.775 2.982 3.190 1.00 90.31 95 GLY A N 1
ATOM 696 C CA . GLY A 1 95 ? 16.231 2.798 4.542 1.00 90.31 95 GLY A CA 1
ATOM 697 C C . GLY A 1 95 ? 14.771 2.339 4.557 1.00 90.31 95 GLY A C 1
ATOM 698 O O . GLY A 1 95 ? 14.422 1.484 5.369 1.00 90.31 95 GLY A O 1
ATOM 699 N N . ALA A 1 96 ? 13.952 2.829 3.623 1.00 91.25 96 ALA A N 1
ATOM 700 C CA . ALA A 1 96 ? 12.541 2.463 3.504 1.00 91.25 96 ALA A CA 1
ATOM 701 C C . ALA A 1 96 ? 12.293 1.269 2.564 1.00 91.25 96 ALA A C 1
ATOM 703 O O . ALA A 1 96 ? 11.303 0.557 2.724 1.00 91.25 96 ALA A O 1
ATOM 704 N N . THR A 1 97 ? 13.167 1.028 1.580 1.00 93.25 97 THR A N 1
ATOM 705 C CA . THR A 1 97 ? 12.951 0.001 0.541 1.00 93.25 97 THR A CA 1
ATOM 706 C C . THR A 1 97 ? 13.544 -1.371 0.880 1.00 93.25 97 THR A C 1
ATOM 708 O O . THR A 1 97 ? 13.136 -2.369 0.293 1.00 93.25 97 THR A O 1
ATOM 711 N N . ARG A 1 98 ? 14.468 -1.464 1.848 1.00 91.94 98 ARG A N 1
ATOM 712 C CA . ARG A 1 98 ? 15.183 -2.714 2.190 1.00 91.94 98 ARG A CA 1
ATOM 713 C C . ARG A 1 98 ? 14.440 -3.682 3.117 1.00 91.94 98 ARG A C 1
ATOM 715 O O . ARG A 1 98 ? 14.996 -4.727 3.464 1.00 91.94 98 ARG A O 1
ATOM 722 N N . LEU A 1 99 ? 13.255 -3.315 3.606 1.00 90.75 99 LEU A N 1
ATOM 723 C CA . LEU A 1 99 ? 12.503 -4.129 4.567 1.00 90.75 99 LEU A CA 1
ATOM 724 C C . LEU A 1 99 ? 11.772 -5.283 3.879 1.00 90.75 99 LEU A C 1
ATOM 726 O O . LEU A 1 99 ? 11.387 -5.182 2.719 1.00 90.75 99 LEU A O 1
ATOM 730 N N . GLN A 1 100 ? 11.587 -6.393 4.600 1.00 93.25 100 GLN A N 1
ATOM 731 C CA . GLN A 1 100 ? 11.199 -7.670 3.992 1.00 93.25 100 GLN A CA 1
ATOM 732 C C . GLN A 1 100 ? 9.944 -7.585 3.103 1.00 93.25 100 GLN A C 1
ATOM 734 O O . GLN A 1 100 ? 9.999 -8.113 1.993 1.00 93.25 100 GLN A O 1
ATOM 739 N N . PRO A 1 101 ? 8.851 -6.891 3.485 1.00 91.12 101 PRO A N 1
ATOM 740 C CA . PRO A 1 101 ? 7.693 -6.805 2.594 1.00 91.12 101 PRO A CA 1
ATOM 741 C C . PRO A 1 101 ? 7.959 -5.996 1.320 1.00 91.12 101 PRO A C 1
ATOM 743 O O . PRO A 1 101 ? 7.454 -6.356 0.261 1.00 91.12 101 PRO A O 1
ATOM 746 N N . MET A 1 102 ? 8.815 -4.969 1.383 1.00 93.75 102 MET A N 1
ATOM 747 C CA . MET A 1 102 ? 9.255 -4.239 0.187 1.00 93.75 102 MET A CA 1
ATOM 748 C C . MET A 1 102 ? 10.089 -5.118 -0.735 1.00 93.75 102 MET A C 1
ATOM 750 O O . MET A 1 102 ? 9.873 -5.132 -1.943 1.00 93.75 102 MET A O 1
ATOM 754 N N . VAL A 1 103 ? 11.010 -5.888 -0.161 1.00 95.00 103 VAL A N 1
ATOM 755 C CA . VAL A 1 103 ? 11.861 -6.833 -0.888 1.00 95.00 103 VAL A CA 1
ATOM 756 C C . VAL A 1 103 ? 11.030 -7.904 -1.594 1.00 95.00 103 VAL A C 1
ATOM 758 O O . VAL A 1 103 ? 11.298 -8.221 -2.751 1.00 95.00 103 VAL A O 1
ATOM 761 N N . MET A 1 104 ? 10.000 -8.430 -0.929 1.00 95.38 104 MET A N 1
ATOM 762 C CA . MET A 1 104 ? 9.076 -9.396 -1.528 1.00 95.38 104 MET A CA 1
ATOM 763 C C . MET A 1 104 ? 8.278 -8.775 -2.680 1.00 95.38 104 MET A C 1
ATOM 765 O O . MET A 1 104 ? 8.174 -9.396 -3.734 1.00 95.38 104 MET A O 1
ATOM 769 N N . ASN A 1 105 ? 7.795 -7.539 -2.519 1.00 95.00 105 ASN A N 1
ATOM 770 C CA . ASN A 1 105 ? 7.084 -6.816 -3.578 1.00 95.00 105 ASN A CA 1
ATOM 771 C C . ASN A 1 105 ? 7.996 -6.567 -4.800 1.00 95.00 105 ASN A C 1
ATOM 773 O O . ASN A 1 105 ? 7.652 -6.892 -5.933 1.00 95.00 105 ASN A O 1
ATOM 777 N N . LEU A 1 106 ? 9.228 -6.102 -4.567 1.00 96.88 106 LEU A N 1
ATOM 778 C CA . LEU A 1 106 ? 10.259 -5.946 -5.603 1.00 96.88 106 LEU A CA 1
ATOM 779 C C . LEU A 1 106 ? 10.541 -7.254 -6.355 1.00 96.88 106 LEU A C 1
ATOM 781 O O . LEU A 1 106 ? 10.643 -7.254 -7.582 1.00 96.88 106 LEU A O 1
ATOM 785 N N . ALA A 1 107 ? 10.667 -8.367 -5.629 1.00 97.00 107 ALA A N 1
ATOM 786 C CA . ALA A 1 107 ? 10.907 -9.679 -6.220 1.00 97.00 107 ALA A CA 1
ATOM 787 C C . ALA A 1 107 ? 9.716 -10.160 -7.063 1.00 97.00 107 ALA A C 1
ATOM 789 O O . ALA A 1 107 ? 9.928 -10.706 -8.147 1.00 97.00 107 ALA A O 1
ATOM 790 N N . GLN A 1 108 ? 8.482 -9.913 -6.610 1.00 97.56 108 GLN A N 1
ATOM 791 C CA . GLN A 1 108 ? 7.272 -10.217 -7.373 1.00 97.56 108 GLN A CA 1
ATOM 792 C C . GLN A 1 108 ? 7.264 -9.470 -8.711 1.00 97.56 108 GLN A C 1
ATOM 794 O O . GLN A 1 108 ? 7.103 -10.092 -9.762 1.00 97.56 108 GLN A O 1
ATOM 799 N N . VAL A 1 109 ? 7.514 -8.158 -8.688 1.00 98.12 109 VAL A N 1
ATOM 800 C CA . VAL A 1 109 ? 7.584 -7.340 -9.906 1.00 98.12 109 VAL A CA 1
ATOM 801 C C . VAL A 1 109 ? 8.683 -7.830 -10.844 1.00 98.12 109 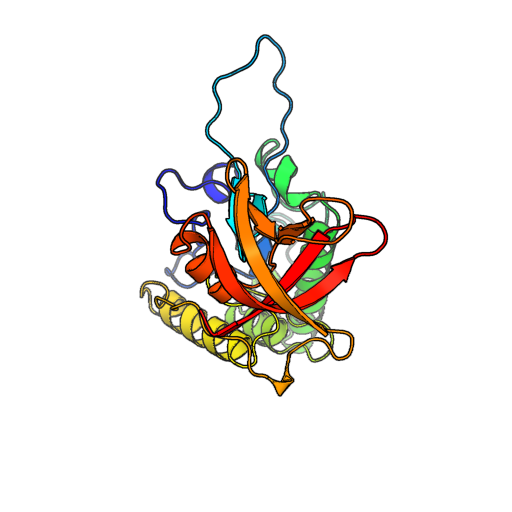VAL A C 1
ATOM 803 O O . VAL A 1 109 ? 8.434 -7.980 -12.039 1.00 98.12 109 VAL A O 1
ATOM 806 N N . ALA A 1 110 ? 9.880 -8.120 -10.328 1.00 98.12 110 ALA A N 1
ATOM 807 C CA . ALA A 1 110 ? 10.992 -8.611 -11.139 1.00 98.12 110 ALA A CA 1
ATOM 808 C C . ALA A 1 110 ? 10.673 -9.955 -11.814 1.00 98.12 110 ALA A C 1
ATOM 810 O O . ALA A 1 110 ? 10.904 -10.117 -13.013 1.00 98.12 110 ALA A O 1
ATOM 811 N N . GLY A 1 111 ? 10.125 -10.910 -11.057 1.00 97.88 111 GLY A N 1
ATOM 812 C CA . GLY A 1 111 ? 9.769 -12.233 -11.567 1.00 97.88 111 GLY A CA 1
ATOM 813 C C . GLY A 1 111 ? 8.686 -12.163 -12.641 1.00 97.88 111 GLY A C 1
ATOM 814 O O . GLY A 1 111 ? 8.836 -12.750 -13.715 1.00 97.88 111 GLY A O 1
ATOM 815 N N . LEU A 1 112 ? 7.632 -11.385 -12.389 1.00 98.25 112 LEU A N 1
ATOM 816 C CA . LEU A 1 112 ? 6.549 -11.191 -13.348 1.00 98.25 112 LEU A CA 1
ATOM 817 C C . LEU A 1 112 ? 7.027 -10.462 -14.610 1.00 98.25 112 LEU A C 1
ATOM 819 O O . LEU A 1 112 ? 6.704 -10.879 -15.721 1.00 98.25 112 LEU A O 1
ATOM 823 N N . ALA A 1 113 ? 7.851 -9.425 -14.461 1.00 98.31 113 ALA A N 1
ATOM 824 C CA . ALA A 1 113 ? 8.426 -8.706 -15.591 1.00 98.31 113 ALA A CA 1
ATOM 825 C C . ALA A 1 113 ? 9.322 -9.603 -16.456 1.00 98.31 113 ALA A C 1
ATOM 827 O O . ALA A 1 113 ? 9.250 -9.538 -17.684 1.00 98.31 113 ALA A O 1
ATOM 828 N N . ALA A 1 114 ? 10.129 -10.475 -15.843 1.00 98.31 114 ALA A N 1
ATOM 829 C CA . ALA A 1 114 ? 10.935 -11.455 -16.567 1.00 98.31 114 ALA A CA 1
ATOM 830 C C . ALA A 1 114 ? 10.055 -12.440 -17.355 1.00 98.31 114 ALA A C 1
ATOM 832 O O . ALA A 1 114 ? 10.307 -12.676 -18.538 1.00 98.31 114 ALA A O 1
ATOM 833 N N . ALA A 1 115 ? 8.997 -12.969 -16.731 1.00 98.12 115 ALA A N 1
ATOM 834 C CA . ALA A 1 115 ? 8.061 -13.881 -17.384 1.00 98.12 115 ALA A CA 1
ATOM 835 C C . ALA A 1 115 ? 7.352 -13.220 -18.577 1.00 98.12 115 ALA A C 1
ATOM 837 O O . ALA A 1 115 ? 7.347 -13.780 -19.675 1.00 98.12 115 ALA A O 1
ATOM 838 N N . LEU A 1 116 ? 6.819 -12.009 -18.390 1.00 98.38 116 LEU A N 1
ATOM 839 C CA . LEU A 1 116 ? 6.164 -11.254 -19.458 1.00 98.38 116 LEU A CA 1
ATOM 840 C C . LEU A 1 116 ? 7.135 -10.921 -20.593 1.00 98.38 116 LEU A C 1
ATOM 842 O O . LEU A 1 116 ? 6.784 -11.117 -21.749 1.00 98.38 116 LEU A O 1
ATOM 846 N N . SER A 1 117 ? 8.368 -10.512 -20.277 1.00 98.25 117 SER A N 1
ATOM 847 C CA . SER A 1 117 ? 9.416 -10.227 -21.272 1.00 98.25 117 SER A CA 1
ATOM 848 C C . SER A 1 117 ? 9.687 -11.429 -22.185 1.00 98.25 117 SER A C 1
ATOM 850 O O . SER A 1 117 ? 9.780 -11.292 -23.406 1.00 98.25 117 SER A O 1
ATOM 852 N N . VAL A 1 118 ? 9.761 -12.637 -21.614 1.00 98.06 118 VAL A N 1
ATOM 853 C CA . VAL A 1 118 ? 9.921 -13.877 -22.391 1.00 98.06 118 VAL A CA 1
ATOM 854 C C . VAL A 1 118 ? 8.684 -14.157 -23.251 1.00 98.06 118 VAL A C 1
ATOM 856 O O . VAL A 1 118 ? 8.826 -14.485 -24.430 1.00 98.06 118 VAL A O 1
ATOM 859 N N . GLN A 1 119 ? 7.479 -14.005 -22.695 1.00 98.12 119 GLN A N 1
ATOM 860 C CA . GLN A 1 119 ? 6.220 -14.271 -23.401 1.00 98.12 119 GLN A CA 1
ATOM 861 C C . GLN A 1 119 ? 5.997 -13.325 -24.587 1.00 98.12 119 GLN A C 1
ATOM 863 O O . GLN A 1 119 ? 5.617 -13.770 -25.671 1.00 98.12 119 GLN A O 1
ATOM 868 N N . THR A 1 120 ? 6.269 -12.034 -24.408 1.00 96.94 120 THR A N 1
ATOM 869 C CA . THR A 1 120 ? 6.111 -10.999 -25.441 1.00 96.94 120 THR A CA 1
ATOM 870 C C . THR A 1 120 ? 7.340 -10.862 -26.338 1.00 96.94 120 THR A C 1
ATOM 872 O O . THR A 1 120 ? 7.317 -10.090 -27.296 1.00 96.9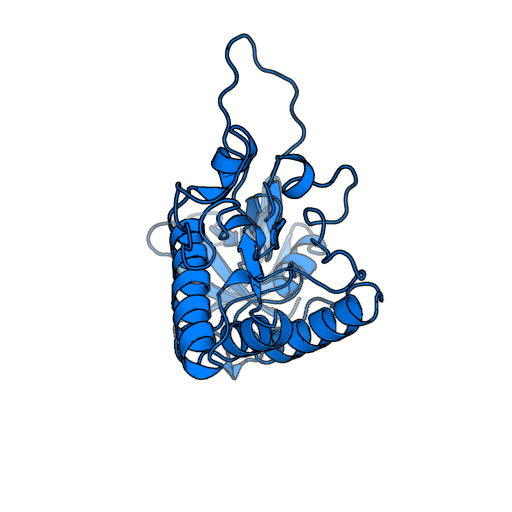4 120 THR A O 1
ATOM 875 N N . ARG A 1 121 ? 8.406 -11.630 -26.066 1.00 96.88 121 ARG A N 1
ATOM 876 C CA . ARG A 1 121 ? 9.685 -11.610 -26.792 1.00 96.88 121 ARG A CA 1
ATOM 877 C C . ARG A 1 121 ? 10.314 -10.216 -26.844 1.00 96.88 121 ARG A C 1
ATOM 879 O O . ARG A 1 121 ? 10.919 -9.843 -27.850 1.00 96.88 121 ARG A O 1
ATOM 886 N N . CYS A 1 122 ? 10.197 -9.455 -25.761 1.00 96.88 122 CYS A N 1
ATOM 887 C CA . CYS A 1 122 ? 10.855 -8.163 -25.608 1.00 96.88 122 CYS A CA 1
ATOM 888 C C . CYS A 1 122 ? 11.881 -8.215 -24.467 1.00 96.88 122 CYS A C 1
ATOM 890 O O . CYS A 1 122 ? 11.707 -8.968 -23.511 1.00 96.88 122 CYS A O 1
ATOM 892 N N . PRO A 1 123 ? 12.970 -7.430 -24.517 1.00 97.06 123 PRO A N 1
ATOM 893 C CA . PRO A 1 123 ? 13.828 -7.280 -23.348 1.00 97.06 123 PRO A CA 1
ATOM 894 C C . PRO A 1 123 ? 13.058 -6.589 -22.205 1.00 97.06 123 PRO A C 1
ATOM 896 O O . PRO A 1 123 ? 12.176 -5.775 -22.491 1.00 97.06 123 PRO A O 1
ATOM 899 N N . PRO A 1 124 ? 13.442 -6.801 -20.930 1.00 97.00 124 PRO A N 1
ATOM 900 C CA . PRO A 1 124 ? 12.857 -6.106 -19.781 1.00 97.00 124 PRO A CA 1
ATOM 901 C C . PRO A 1 124 ? 12.757 -4.586 -19.936 1.00 97.00 124 PRO A C 1
ATOM 903 O O . PRO A 1 124 ? 11.811 -3.987 -19.443 1.00 97.00 124 PRO A O 1
ATOM 906 N N . HIS A 1 125 ? 13.695 -3.963 -20.653 1.00 95.75 125 HIS A N 1
ATOM 907 C CA . HIS A 1 125 ? 13.703 -2.524 -20.944 1.00 95.75 125 HIS A CA 1
ATOM 908 C C . HIS A 1 125 ? 12.577 -2.039 -21.863 1.00 95.75 125 HIS A C 1
ATOM 910 O O . HIS A 1 125 ? 12.245 -0.858 -21.835 1.00 95.75 125 HIS A O 1
ATOM 916 N N . ALA A 1 126 ? 12.040 -2.925 -22.699 1.00 95.25 126 ALA A N 1
ATOM 917 C CA . ALA A 1 126 ? 10.980 -2.625 -23.655 1.00 95.25 126 ALA A CA 1
ATOM 918 C C . ALA A 1 126 ? 9.619 -3.174 -23.199 1.00 95.25 126 ALA A C 1
ATOM 920 O O . ALA A 1 126 ? 8.662 -3.138 -23.969 1.00 95.25 126 ALA A O 1
ATOM 921 N N . LEU A 1 127 ? 9.539 -3.709 -21.975 1.00 96.69 127 LEU A N 1
ATOM 922 C CA . LEU A 1 127 ? 8.299 -4.231 -21.428 1.00 96.69 127 LEU A CA 1
ATOM 923 C C . LEU A 1 127 ? 7.289 -3.095 -21.241 1.00 96.69 127 LEU A C 1
ATOM 925 O O . LEU A 1 127 ? 7.596 -2.071 -20.629 1.00 96.69 127 LEU A O 1
ATOM 929 N N . ASP A 1 128 ? 6.074 -3.299 -21.746 1.00 96.06 128 ASP A N 1
ATOM 930 C CA . ASP A 1 128 ? 4.981 -2.359 -21.539 1.00 96.06 128 ASP A CA 1
ATOM 931 C C . ASP A 1 128 ? 4.554 -2.340 -20.063 1.00 96.06 128 ASP A C 1
ATOM 933 O O . ASP A 1 128 ? 4.123 -3.347 -19.493 1.00 96.06 128 ASP A O 1
ATOM 937 N N . ILE A 1 129 ? 4.658 -1.160 -19.450 1.00 96.69 129 ILE A N 1
ATOM 938 C CA . ILE A 1 129 ? 4.323 -0.942 -18.040 1.00 96.69 129 ILE A CA 1
ATOM 939 C C . ILE A 1 129 ? 2.843 -1.197 -17.779 1.00 96.69 129 ILE A C 1
ATOM 941 O O . ILE A 1 129 ? 2.504 -1.728 -16.725 1.00 96.69 129 ILE A O 1
ATOM 945 N N . THR A 1 130 ? 1.965 -0.873 -18.730 1.00 96.81 130 THR A N 1
ATOM 946 C CA . THR A 1 130 ? 0.522 -1.084 -18.560 1.00 96.81 130 THR A CA 1
ATOM 947 C C . THR A 1 130 ? 0.215 -2.573 -18.437 1.00 96.81 130 THR A C 1
ATOM 949 O O . THR A 1 130 ? -0.509 -2.985 -17.533 1.00 96.81 130 THR A O 1
ATOM 952 N N . THR A 1 131 ? 0.827 -3.396 -19.288 1.00 97.50 131 THR A N 1
ATOM 953 C CA . THR A 1 131 ? 0.733 -4.860 -19.230 1.00 97.50 131 THR A CA 1
ATOM 954 C C . THR A 1 131 ? 1.237 -5.400 -17.891 1.00 97.50 131 THR A C 1
ATOM 956 O O . THR A 1 131 ? 0.554 -6.207 -17.262 1.00 97.50 131 THR A O 1
ATOM 959 N N . LEU A 1 132 ? 2.393 -4.925 -17.412 1.00 98.38 132 LEU A N 1
ATOM 960 C CA . LEU A 1 132 ? 2.937 -5.330 -16.111 1.00 98.38 132 LEU A CA 1
ATOM 961 C C . LEU A 1 132 ? 2.012 -4.932 -14.949 1.00 98.38 132 LEU A C 1
ATOM 963 O O . LEU A 1 132 ? 1.732 -5.755 -14.084 1.00 98.38 132 LEU A O 1
ATOM 967 N N . GLN A 1 133 ? 1.493 -3.704 -14.946 1.00 98.31 133 GLN A N 1
ATOM 968 C CA . GLN A 1 133 ? 0.545 -3.218 -13.939 1.00 98.31 133 GLN A CA 1
ATOM 969 C C . GLN A 1 133 ? -0.744 -4.047 -13.916 1.00 98.31 133 GLN A C 1
ATOM 971 O O . GLN A 1 133 ? -1.207 -4.437 -12.848 1.00 98.31 133 GLN A O 1
ATOM 976 N N . GLN A 1 134 ? -1.312 -4.365 -15.082 1.00 97.88 134 GLN A N 1
ATOM 977 C CA . GLN A 1 134 ? -2.507 -5.208 -15.151 1.00 97.88 134 GLN A CA 1
ATOM 978 C C . GLN A 1 134 ? -2.237 -6.625 -14.647 1.00 97.88 134 GLN A C 1
ATOM 980 O O . GLN A 1 134 ? -3.078 -7.192 -13.954 1.00 97.88 134 GLN A O 1
ATOM 985 N N . ALA A 1 135 ? -1.071 -7.192 -14.952 1.00 98.06 135 ALA A N 1
ATOM 986 C CA . ALA A 1 135 ? -0.701 -8.510 -14.459 1.00 98.06 135 ALA A CA 1
ATOM 987 C C . ALA A 1 135 ? -0.471 -8.519 -12.934 1.00 98.06 135 ALA A C 1
ATOM 989 O O . ALA A 1 135 ? -0.891 -9.460 -12.272 1.00 98.06 135 ALA A O 1
ATOM 990 N N . LEU A 1 136 ? 0.123 -7.461 -12.368 1.00 98.06 136 LEU A N 1
ATOM 991 C CA . LEU A 1 136 ? 0.318 -7.304 -10.920 1.00 98.06 136 LEU A CA 1
ATOM 992 C C . LEU A 1 136 ? -1.005 -7.165 -10.163 1.00 98.06 136 LEU A C 1
ATOM 994 O O . LEU A 1 136 ? -1.213 -7.813 -9.140 1.00 98.06 136 LEU A O 1
ATOM 998 N N . LEU A 1 137 ? -1.901 -6.313 -10.659 1.00 97.00 137 LEU A N 1
ATOM 999 C CA . LEU A 1 137 ? -3.160 -6.013 -9.982 1.00 97.00 137 LEU A CA 1
ATOM 1000 C C . LEU A 1 137 ? -4.141 -7.190 -10.018 1.00 97.00 137 LEU A C 1
ATOM 1002 O O . LEU A 1 137 ? -4.903 -7.385 -9.075 1.00 97.00 137 LEU A O 1
ATOM 1006 N N . ASN A 1 138 ? -4.115 -7.967 -11.103 1.00 96.31 138 ASN A N 1
ATOM 1007 C CA . ASN A 1 138 ? -5.016 -9.096 -11.322 1.00 96.31 138 ASN A CA 1
ATOM 1008 C C . ASN A 1 138 ? -4.347 -10.458 -11.051 1.00 96.31 138 ASN A C 1
ATOM 1010 O O . ASN A 1 138 ? -4.867 -11.481 -11.501 1.00 96.31 138 ASN A O 1
ATOM 1014 N N . ASP A 1 139 ? -3.203 -10.492 -10.355 1.00 96.44 139 ASP A N 1
ATOM 1015 C CA . ASP A 1 139 ? -2.579 -11.755 -9.955 1.00 96.44 139 ASP A CA 1
ATOM 1016 C C . ASP A 1 139 ? -3.563 -12.560 -9.077 1.00 96.44 139 ASP A C 1
ATOM 1018 O O . ASP A 1 139 ? -4.089 -12.028 -8.096 1.00 96.44 139 ASP A O 1
ATOM 1022 N N . PRO A 1 140 ? -3.856 -13.829 -9.417 1.00 94.25 140 PRO A N 1
ATOM 1023 C CA . PRO A 1 140 ? -4.893 -14.603 -8.738 1.00 94.25 140 PRO A CA 1
ATOM 1024 C C . PRO A 1 140 ? -4.493 -15.078 -7.335 1.00 94.25 140 PRO A C 1
ATOM 1026 O O . PRO A 1 140 ? -5.358 -15.519 -6.580 1.00 94.25 140 PRO A O 1
ATOM 1029 N N . LEU A 1 141 ? -3.203 -15.047 -6.995 1.00 94.38 141 LEU A N 1
ATOM 1030 C CA . LEU A 1 141 ? -2.679 -15.532 -5.718 1.00 94.38 141 LEU A CA 1
ATOM 1031 C C . LEU A 1 141 ? -2.207 -14.388 -4.823 1.00 94.38 141 LEU A C 1
ATOM 1033 O O . LEU A 1 141 ? -2.414 -14.429 -3.612 1.00 94.38 141 LEU A O 1
ATOM 1037 N N . ALA A 1 142 ? -1.561 -13.385 -5.409 1.00 93.69 142 ALA A N 1
ATOM 1038 C CA . ALA A 1 142 ? -0.936 -12.285 -4.693 1.00 93.69 142 ALA A CA 1
ATOM 1039 C C . ALA A 1 142 ? -1.140 -10.959 -5.446 1.00 93.69 142 ALA A C 1
ATOM 1041 O O . ALA A 1 142 ? -0.173 -10.398 -5.960 1.00 93.69 142 ALA A O 1
ATOM 1042 N N . PRO A 1 143 ? -2.373 -10.430 -5.531 1.00 95.25 143 PRO A N 1
ATOM 1043 C CA . PRO A 1 143 ? -2.609 -9.143 -6.177 1.00 95.25 143 PRO A CA 1
ATOM 1044 C C . PRO A 1 143 ? -1.807 -8.036 -5.482 1.00 95.25 143 PRO A C 1
ATOM 1046 O O . PRO A 1 143 ? -1.794 -7.934 -4.252 1.00 95.25 143 PRO A O 1
ATOM 1049 N N . ALA A 1 144 ? -1.139 -7.193 -6.269 1.00 95.44 144 ALA A N 1
ATOM 1050 C CA . ALA A 1 144 ? -0.290 -6.121 -5.761 1.00 95.44 144 ALA A CA 1
ATOM 1051 C C . ALA A 1 144 ? -0.945 -4.747 -5.946 1.00 95.44 144 ALA A C 1
ATOM 1053 O O . ALA A 1 144 ? -1.452 -4.407 -7.016 1.00 95.44 144 ALA A O 1
ATOM 1054 N N . GLY A 1 145 ? -0.910 -3.933 -4.888 1.00 94.62 145 GLY A N 1
ATOM 1055 C CA . GLY A 1 145 ? -1.319 -2.533 -4.958 1.00 94.62 145 GLY A CA 1
ATOM 1056 C C . GLY A 1 145 ? -0.326 -1.698 -5.757 1.00 94.62 145 GLY A C 1
ATOM 1057 O O . GLY A 1 145 ? 0.886 -1.879 -5.646 1.00 94.62 145 GLY A O 1
ATOM 1058 N N . LEU A 1 146 ? -0.848 -0.761 -6.543 1.00 96.19 146 LEU A N 1
ATOM 1059 C CA . LEU A 1 146 ? -0.060 0.061 -7.461 1.00 96.19 146 LEU A CA 1
ATOM 1060 C C . LEU A 1 146 ? -0.184 1.551 -7.170 1.00 96.19 146 LEU A C 1
ATOM 1062 O O . LEU A 1 146 ? 0.641 2.326 -7.633 1.00 96.19 146 LEU A O 1
ATOM 1066 N N . LEU A 1 147 ? -1.183 1.963 -6.399 1.00 94.94 147 LEU A N 1
ATOM 1067 C CA . LEU A 1 147 ? -1.395 3.346 -6.009 1.00 94.94 147 LEU A CA 1
ATOM 1068 C C . LEU A 1 147 ? -1.672 3.439 -4.513 1.00 94.94 147 LEU A C 1
ATOM 1070 O O . LEU A 1 147 ? -2.457 2.639 -3.986 1.00 94.94 147 LEU A O 1
ATOM 1074 N N . PRO A 1 148 ? -1.064 4.417 -3.821 1.00 91.50 148 PRO A N 1
ATOM 1075 C CA . PRO A 1 148 ? -1.397 4.670 -2.440 1.00 91.50 148 PRO A CA 1
ATOM 1076 C C . PRO A 1 148 ? -2.877 5.045 -2.268 1.00 91.50 148 PRO A C 1
ATOM 1078 O O . PRO A 1 148 ? -3.364 5.942 -2.947 1.00 91.50 148 PRO A O 1
ATOM 1081 N N . ASN A 1 149 ? -3.586 4.392 -1.345 1.00 88.88 149 ASN A N 1
ATOM 1082 C CA . ASN A 1 149 ? -4.934 4.780 -0.942 1.00 88.88 149 ASN A CA 1
ATOM 1083 C C . ASN A 1 149 ? -5.108 4.581 0.578 1.00 88.88 149 ASN A C 1
ATOM 1085 O O . ASN A 1 149 ? -5.321 3.449 1.014 1.00 88.88 149 ASN A O 1
ATOM 1089 N N . PRO A 1 150 ? -5.021 5.652 1.390 1.00 84.88 150 PRO A N 1
ATOM 1090 C CA . PRO A 1 150 ? -5.193 5.556 2.839 1.00 84.88 150 PRO A CA 1
ATOM 1091 C C . PRO A 1 150 ? -6.662 5.422 3.269 1.00 84.88 150 PRO A C 1
ATOM 1093 O O . PRO A 1 150 ? -6.912 5.158 4.444 1.00 84.88 150 PRO A O 1
ATOM 1096 N N . HIS A 1 151 ? -7.617 5.606 2.350 1.00 87.62 151 HIS A N 1
ATOM 1097 C CA . HIS A 1 151 ? -9.055 5.663 2.624 1.00 87.62 151 HIS A CA 1
ATOM 1098 C C . HIS A 1 151 ? -9.796 4.365 2.295 1.00 87.62 151 HIS A C 1
ATOM 1100 O O . HIS A 1 151 ? -10.952 4.212 2.672 1.00 87.62 151 HIS A O 1
ATOM 1106 N N . LEU A 1 152 ? -9.151 3.399 1.641 1.00 90.38 152 LEU A N 1
ATOM 1107 C CA . LEU A 1 152 ? -9.781 2.128 1.298 1.00 90.38 152 LEU A CA 1
ATOM 1108 C C . LEU A 1 152 ? -8.950 0.946 1.781 1.00 90.38 152 LEU A C 1
ATOM 1110 O O . LEU A 1 152 ? -7.773 0.821 1.445 1.00 90.38 152 LEU A O 1
ATOM 1114 N N . ALA A 1 153 ? -9.581 0.055 2.543 1.00 90.12 153 ALA A N 1
ATOM 1115 C CA . ALA A 1 153 ? -8.937 -1.166 2.995 1.00 90.12 153 ALA A CA 1
ATOM 1116 C C . ALA A 1 153 ? -8.538 -2.046 1.799 1.00 90.12 153 ALA A C 1
ATOM 1118 O O . ALA A 1 153 ? -9.289 -2.195 0.834 1.00 90.12 153 ALA A O 1
ATOM 1119 N N . TRP A 1 154 ? -7.357 -2.663 1.875 1.00 88.31 154 TRP A N 1
ATOM 1120 C CA . TRP A 1 154 ? -6.808 -3.491 0.791 1.00 88.31 154 TRP A CA 1
ATOM 1121 C C . TRP A 1 154 ? -7.667 -4.724 0.467 1.00 88.31 154 TRP A C 1
ATOM 1123 O O . TRP A 1 154 ? -7.613 -5.243 -0.642 1.00 88.31 154 TRP A O 1
ATOM 1133 N N . HIS A 1 155 ? -8.463 -5.181 1.434 1.00 90.00 155 HIS A N 1
ATOM 1134 C CA . HIS A 1 155 ? -9.350 -6.335 1.320 1.00 90.00 155 HIS A CA 1
ATOM 1135 C C . HIS A 1 155 ? -10.812 -5.937 1.041 1.00 90.00 155 HIS A C 1
ATOM 1137 O O . HIS A 1 155 ? -11.695 -6.794 1.016 1.00 90.00 155 HIS A O 1
ATOM 1143 N N . HIS A 1 156 ? -11.091 -4.647 0.822 1.00 93.56 156 HIS A N 1
ATOM 1144 C CA . HIS A 1 156 ? -12.422 -4.189 0.439 1.00 93.56 156 HIS A CA 1
ATOM 1145 C C . HIS A 1 156 ? -12.766 -4.670 -0.988 1.00 93.56 156 HIS A C 1
ATOM 1147 O O . HIS A 1 156 ? -11.919 -4.557 -1.877 1.00 93.56 156 HIS A O 1
ATOM 1153 N N . PRO A 1 157 ? -14.003 -5.118 -1.287 1.00 94.25 157 PRO A N 1
ATOM 1154 C CA . PRO A 1 157 ? -14.353 -5.646 -2.615 1.00 94.25 157 PRO A CA 1
ATOM 1155 C C . PRO A 1 157 ? -14.141 -4.668 -3.780 1.00 94.25 157 PRO A C 1
ATOM 1157 O O . PRO A 1 157 ? -13.867 -5.078 -4.904 1.00 94.25 157 PRO A O 1
ATOM 1160 N N . GLN A 1 158 ? -14.238 -3.363 -3.516 1.00 94.25 158 GLN A N 1
ATOM 1161 C CA . GLN A 1 158 ? -13.984 -2.319 -4.518 1.00 94.25 158 GLN A CA 1
ATOM 1162 C C . GLN A 1 158 ? -12.497 -1.953 -4.674 1.00 94.25 158 GLN A C 1
ATOM 1164 O O . GLN A 1 158 ? -12.170 -1.138 -5.532 1.00 94.25 158 GLN A O 1
ATOM 1169 N N . TRP A 1 159 ? -11.585 -2.516 -3.874 1.00 94.44 159 TRP A N 1
ATOM 1170 C CA . TRP A 1 159 ? -10.170 -2.127 -3.877 1.00 94.44 159 TRP A CA 1
ATOM 1171 C C . TRP A 1 159 ? -9.531 -2.244 -5.264 1.00 94.44 159 TRP A C 1
ATOM 1173 O O . TRP A 1 159 ? -8.947 -1.277 -5.754 1.00 94.44 159 TRP A O 1
ATOM 1183 N N . CYS A 1 160 ? -9.712 -3.385 -5.934 1.00 94.94 160 CYS A N 1
ATOM 1184 C CA . CYS A 1 160 ? -9.142 -3.609 -7.263 1.00 94.94 160 CYS A CA 1
ATOM 1185 C C . CYS A 1 160 ? -9.701 -2.611 -8.291 1.00 94.94 160 CYS A C 1
ATOM 1187 O O . CYS A 1 160 ? -8.942 -1.977 -9.024 1.00 94.94 160 CYS A O 1
ATOM 1189 N N . GLN A 1 161 ? -11.019 -2.385 -8.286 1.00 95.06 161 GLN A N 1
ATOM 1190 C CA . GLN A 1 161 ? -11.664 -1.417 -9.177 1.00 95.06 161 GLN A CA 1
ATOM 1191 C C . GLN A 1 161 ? -11.114 0.004 -8.974 1.00 95.06 161 GLN A C 1
ATOM 1193 O O . GLN A 1 161 ? -10.856 0.712 -9.946 1.00 95.06 161 GLN A O 1
ATOM 1198 N N . GLN A 1 162 ? -10.895 0.413 -7.725 1.00 95.25 162 GLN A N 1
ATOM 1199 C CA . GLN A 1 162 ? -10.362 1.735 -7.389 1.00 95.25 162 GLN A CA 1
ATOM 1200 C C . GLN A 1 162 ? -8.901 1.894 -7.839 1.00 95.25 162 GLN A C 1
ATOM 1202 O O . GLN A 1 162 ? -8.535 2.925 -8.403 1.00 95.25 162 GLN A O 1
ATOM 1207 N N . GLN A 1 163 ? -8.078 0.849 -7.693 1.00 95.94 163 GLN A N 1
ATOM 1208 C CA . GLN A 1 163 ? -6.718 0.822 -8.248 1.00 95.94 163 GLN A CA 1
ATOM 1209 C C . GLN A 1 163 ? -6.733 0.961 -9.783 1.00 95.94 163 GLN A C 1
ATOM 1211 O O . GLN A 1 163 ? -5.983 1.767 -10.333 1.00 95.94 163 GLN A O 1
ATOM 1216 N N . GLN A 1 164 ? -7.623 0.243 -10.481 1.00 96.12 164 GLN A N 1
ATOM 1217 C CA . GLN A 1 164 ? -7.768 0.332 -11.943 1.00 96.12 164 GLN A CA 1
ATOM 1218 C C . GLN A 1 164 ? -8.184 1.736 -12.403 1.00 96.12 164 GLN A C 1
ATOM 1220 O O . GLN A 1 164 ? -7.612 2.268 -13.357 1.00 96.12 164 GLN A O 1
ATOM 1225 N N . GLN A 1 165 ? -9.164 2.345 -11.730 1.00 95.88 165 GLN A N 1
ATOM 1226 C CA . GLN A 1 165 ? -9.632 3.699 -12.038 1.00 95.88 165 GLN A CA 1
ATOM 1227 C C . GLN A 1 165 ? -8.525 4.738 -11.837 1.00 95.88 165 GLN A C 1
ATOM 1229 O O . GLN A 1 165 ? -8.284 5.549 -12.732 1.00 95.88 165 GLN A O 1
ATOM 1234 N N . GLY A 1 166 ? -7.805 4.673 -10.713 1.00 95.88 166 GLY A N 1
ATOM 1235 C CA . GLY A 1 166 ? -6.687 5.574 -10.440 1.00 95.88 166 GLY A CA 1
ATOM 1236 C C . GLY A 1 166 ? -5.548 5.436 -11.450 1.00 95.88 166 GLY A C 1
ATOM 1237 O O . GLY A 1 166 ? -5.021 6.441 -11.925 1.00 95.88 166 GLY A O 1
ATOM 1238 N N . LEU A 1 167 ? -5.197 4.205 -11.839 1.00 96.56 167 LEU A N 1
ATOM 1239 C CA . LEU A 1 167 ? -4.156 3.969 -12.843 1.00 96.56 167 LEU A CA 1
ATOM 1240 C C . LEU A 1 167 ? -4.558 4.543 -14.196 1.00 96.56 167 LEU A C 1
ATOM 1242 O O . LEU A 1 167 ? -3.747 5.198 -14.848 1.00 96.56 167 LEU A O 1
ATOM 1246 N N . ARG A 1 168 ? -5.815 4.335 -14.604 1.00 96.56 168 ARG A N 1
ATOM 1247 C CA . ARG A 1 168 ? -6.348 4.887 -15.850 1.00 96.56 168 ARG A CA 1
ATOM 1248 C C . ARG A 1 168 ? -6.272 6.414 -15.862 1.00 96.56 168 ARG A C 1
ATOM 1250 O O . ARG A 1 168 ? -5.766 6.966 -16.834 1.00 96.56 168 ARG A O 1
ATOM 1257 N N . ALA A 1 169 ? -6.713 7.075 -14.792 1.00 96.44 169 ALA A N 1
ATOM 1258 C CA . ALA A 1 169 ? -6.630 8.530 -14.662 1.00 96.44 169 ALA A CA 1
ATOM 1259 C C . ALA A 1 169 ? -5.176 9.020 -14.800 1.00 96.44 169 ALA A C 1
ATOM 1261 O O . ALA A 1 169 ? -4.861 9.853 -15.651 1.00 96.44 169 ALA A O 1
ATOM 1262 N N . LEU A 1 170 ? -4.246 8.418 -14.052 1.00 96.19 170 LEU A N 1
ATOM 1263 C CA . LEU A 1 170 ? -2.837 8.815 -14.076 1.00 96.19 170 LEU A CA 1
ATOM 1264 C C . LEU A 1 170 ? -2.148 8.560 -15.422 1.00 96.19 170 LEU A C 1
ATOM 1266 O O . LEU A 1 170 ? -1.266 9.335 -15.802 1.00 96.19 170 LEU A O 1
ATOM 1270 N N . HIS A 1 171 ? -2.542 7.513 -16.151 1.00 96.31 171 HIS A N 1
ATOM 1271 C CA . HIS A 1 171 ? -2.090 7.270 -17.527 1.00 96.31 171 HIS A CA 1
ATOM 1272 C C . HIS A 1 171 ? -2.560 8.350 -18.503 1.00 96.31 171 HIS A C 1
ATOM 1274 O O . HIS A 1 171 ? -1.833 8.659 -19.444 1.00 96.31 171 HIS A O 1
ATOM 1280 N N . HIS A 1 172 ? -3.717 8.965 -18.258 1.00 94.81 172 HIS A N 1
ATOM 1281 C CA . HIS A 1 172 ? -4.240 10.090 -19.040 1.00 94.81 172 HIS A CA 1
ATOM 1282 C C . HIS A 1 172 ? -3.755 11.467 -18.554 1.00 94.81 172 HIS A C 1
ATOM 1284 O O . HIS A 1 172 ? -4.153 12.487 -19.110 1.00 94.81 172 HIS A O 1
ATOM 1290 N N . GLY A 1 173 ? -2.872 11.516 -17.550 1.00 92.88 173 GLY A N 1
ATOM 1291 C CA . GLY A 1 173 ? -2.381 12.773 -16.977 1.00 92.88 173 GLY A CA 1
ATOM 1292 C C . GLY A 1 173 ? -3.371 13.451 -16.024 1.00 92.88 173 GLY A C 1
ATOM 1293 O O . GLY A 1 173 ? -3.146 14.589 -15.619 1.00 92.88 173 GLY A O 1
ATOM 1294 N N . GLU A 1 174 ? -4.437 12.756 -15.637 1.00 94.44 174 GLU A N 1
ATOM 1295 C CA . GLU A 1 174 ? -5.437 13.226 -14.681 1.00 94.44 174 GLU A CA 1
ATOM 1296 C C . GLU A 1 174 ? -4.967 12.972 -13.233 1.00 94.44 174 GLU A C 1
ATOM 1298 O O . GLU A 1 174 ? -4.108 12.110 -12.994 1.00 94.44 174 GLU A O 1
ATOM 1303 N N . PRO A 1 175 ? -5.479 13.725 -12.240 1.00 90.56 175 PRO A N 1
ATOM 1304 C CA . PRO A 1 175 ? -5.206 13.448 -10.831 1.00 90.56 175 PRO A CA 1
ATOM 1305 C C . PRO A 1 175 ? -5.815 12.108 -10.387 1.00 90.56 175 PRO A C 1
ATOM 1307 O O . PRO A 1 175 ? -6.748 11.596 -11.005 1.00 90.56 175 PRO A O 1
ATOM 1310 N N . MET A 1 176 ? -5.311 11.546 -9.281 1.00 88.00 176 MET A N 1
ATOM 1311 C CA . MET A 1 176 ? -5.939 10.365 -8.679 1.00 88.00 176 MET A CA 1
ATOM 1312 C C . MET A 1 176 ? -7.364 10.704 -8.210 1.00 88.00 176 MET A C 1
ATOM 1314 O O . MET A 1 176 ? -7.550 11.751 -7.584 1.00 88.00 176 MET A O 1
ATOM 1318 N N . PRO A 1 177 ? -8.357 9.836 -8.472 1.00 88.44 177 PRO A N 1
ATOM 1319 C CA . PRO A 1 177 ? -9.701 10.008 -7.940 1.00 88.44 177 PRO A CA 1
ATOM 1320 C C . PRO A 1 177 ? -9.684 10.075 -6.412 1.00 88.44 177 PRO A C 1
ATOM 1322 O O . PRO A 1 177 ? -8.984 9.301 -5.756 1.00 88.44 177 PRO A O 1
ATOM 1325 N N . VAL A 1 178 ? -10.480 10.983 -5.849 1.00 85.75 178 VAL A N 1
ATOM 1326 C CA . VAL A 1 178 ? -10.719 11.020 -4.404 1.00 85.75 178 VAL A CA 1
ATOM 1327 C C . VAL A 1 178 ? -11.609 9.837 -4.041 1.00 85.75 178 VAL A C 1
ATOM 1329 O O . VAL A 1 178 ? -12.656 9.631 -4.655 1.00 85.75 178 VAL A O 1
ATOM 1332 N N . VAL A 1 179 ? -11.182 9.059 -3.048 1.00 84.50 179 VAL A N 1
ATOM 1333 C CA . VAL A 1 179 ? -11.933 7.915 -2.529 1.00 84.50 179 VAL A CA 1
ATOM 1334 C C . VAL A 1 179 ? -12.328 8.229 -1.098 1.00 84.50 179 VAL A C 1
ATOM 1336 O O . VAL A 1 179 ? -11.465 8.349 -0.232 1.00 84.50 179 VAL A O 1
ATOM 1339 N N . GLU A 1 180 ? -13.628 8.363 -0.860 1.00 86.38 180 GLU A N 1
ATOM 1340 C CA . GLU A 1 180 ? -14.160 8.479 0.495 1.00 86.38 180 GLU A CA 1
ATOM 1341 C C . GLU A 1 180 ? -13.998 7.148 1.246 1.00 86.38 180 GLU A C 1
ATOM 1343 O O . GLU A 1 180 ? -14.112 6.083 0.626 1.00 86.38 180 GLU A O 1
ATOM 1348 N N . PRO A 1 181 ? -13.760 7.165 2.570 1.00 86.81 181 PRO A N 1
ATOM 1349 C CA . PRO A 1 181 ? -13.718 5.945 3.360 1.00 86.81 181 PRO A CA 1
ATOM 1350 C C . PRO A 1 181 ? -15.028 5.157 3.278 1.00 86.81 181 PRO A C 1
ATOM 1352 O O . PRO A 1 181 ? -16.076 5.614 3.734 1.00 86.81 181 PRO A O 1
ATOM 1355 N N . LEU A 1 182 ? -14.962 3.953 2.706 1.00 89.75 182 LEU A N 1
ATOM 1356 C CA . LEU A 1 182 ? -16.122 3.076 2.549 1.00 89.75 182 LEU A CA 1
ATOM 1357 C C . LEU A 1 182 ? -16.229 2.086 3.716 1.00 89.75 182 LEU A C 1
ATOM 1359 O O . LEU A 1 182 ? -15.211 1.496 4.100 1.00 89.75 182 LEU A O 1
ATOM 1363 N N . PRO A 1 183 ? -17.440 1.866 4.264 1.00 90.19 183 PRO A N 1
ATOM 1364 C CA . PRO A 1 183 ? -17.656 0.848 5.278 1.00 90.19 183 PRO A CA 1
ATOM 1365 C C . PRO A 1 183 ? -17.367 -0.543 4.722 1.00 90.19 183 PRO A C 1
ATOM 1367 O O . PRO A 1 183 ? -17.687 -0.846 3.570 1.00 90.19 183 PRO A O 1
ATOM 1370 N N . MET A 1 184 ? -16.782 -1.400 5.555 1.00 90.94 184 MET A N 1
ATOM 1371 C CA . MET A 1 184 ? -16.567 -2.794 5.185 1.00 90.94 184 MET A CA 1
ATOM 1372 C C . MET A 1 184 ? -17.919 -3.516 5.087 1.00 90.94 184 MET A C 1
ATOM 1374 O O . MET A 1 184 ? -18.718 -3.424 6.020 1.00 90.94 184 MET A O 1
ATOM 1378 N N . PRO A 1 185 ? -18.203 -4.241 3.987 1.00 92.12 185 PRO A N 1
ATOM 1379 C CA . PRO A 1 185 ? -19.410 -5.056 3.898 1.00 92.12 185 PRO A CA 1
ATOM 1380 C C . PRO A 1 185 ? -19.444 -6.114 5.003 1.00 92.12 185 PRO A C 1
ATOM 1382 O O . PRO A 1 185 ? -18.412 -6.706 5.314 1.00 92.12 185 PRO A O 1
ATOM 1385 N N . GLU A 1 186 ? -20.631 -6.423 5.531 1.00 90.50 186 GLU A N 1
ATOM 1386 C CA . GLU A 1 186 ? -20.795 -7.411 6.612 1.00 90.50 186 GLU A CA 1
ATOM 1387 C C . GLU A 1 186 ? -20.184 -8.778 6.267 1.00 90.50 186 GLU A C 1
ATOM 1389 O O . GLU A 1 186 ? -19.584 -9.436 7.113 1.00 90.50 186 GLU A O 1
ATOM 1394 N N . SER A 1 187 ? -20.258 -9.180 4.993 1.00 90.38 187 SER A N 1
ATOM 1395 C CA . SER A 1 187 ? -19.668 -10.425 4.484 1.00 90.38 187 SER A CA 1
ATOM 1396 C C . SER A 1 187 ? -18.140 -10.489 4.585 1.00 90.38 187 SER A C 1
ATOM 1398 O O . SER A 1 187 ? -17.563 -11.556 4.390 1.00 90.38 187 SER A O 1
ATOM 1400 N N . CYS A 1 188 ? -17.482 -9.354 4.811 1.00 91.56 188 CYS A N 1
ATOM 1401 C CA . CYS A 1 188 ? -16.032 -9.231 4.905 1.00 91.56 188 CYS A CA 1
ATOM 1402 C C . CYS A 1 188 ? -15.535 -9.101 6.351 1.00 91.56 188 CYS A C 1
ATOM 1404 O O . CYS A 1 188 ? -14.323 -9.088 6.559 1.00 91.56 188 CYS A O 1
ATOM 1406 N N . LEU A 1 189 ? -16.433 -8.998 7.336 1.00 92.81 189 LEU A N 1
ATOM 1407 C CA . LEU A 1 189 ? -16.051 -8.930 8.744 1.00 92.81 189 LEU A CA 1
ATOM 1408 C C . LEU A 1 189 ? -15.472 -10.263 9.228 1.00 92.81 189 LEU A C 1
ATOM 1410 O O . LEU A 1 189 ? -15.824 -11.342 8.742 1.00 92.81 189 LEU A O 1
ATOM 1414 N N . SER A 1 190 ? -14.607 -10.203 10.237 1.00 92.94 190 SER A N 1
ATOM 1415 C CA . SER A 1 190 ? -13.999 -11.395 10.818 1.00 92.94 190 SER A CA 1
ATOM 1416 C C . SER A 1 190 ? -15.051 -12.325 11.424 1.00 92.94 190 SER A C 1
ATOM 1418 O O . SER A 1 190 ? -15.816 -11.931 12.304 1.00 92.94 190 SER A O 1
ATOM 1420 N N . ALA A 1 191 ? -15.009 -13.605 11.045 1.00 92.94 191 ALA A N 1
ATOM 1421 C CA . ALA A 1 191 ? -15.898 -14.644 11.579 1.00 92.94 191 ALA A CA 1
ATOM 1422 C C . ALA A 1 191 ? -15.735 -14.887 13.094 1.00 92.94 191 ALA A C 1
ATOM 1424 O O . ALA A 1 191 ? -16.650 -15.374 13.750 1.00 92.94 191 ALA A O 1
ATOM 1425 N N . HIS A 1 192 ? -14.567 -14.552 13.650 1.00 92.44 192 HIS A N 1
ATOM 1426 C CA . HIS A 1 192 ? -14.286 -14.612 15.090 1.00 92.44 192 HIS A CA 1
ATOM 1427 C C . HIS A 1 192 ? -14.519 -13.274 15.802 1.00 92.44 192 HIS A C 1
ATOM 1429 O O . HIS A 1 192 ? -14.147 -13.125 16.967 1.00 92.44 192 HIS A O 1
ATOM 1435 N N . GLY A 1 193 ? -15.089 -12.295 15.096 1.00 94.69 193 GLY A N 1
ATOM 1436 C CA . GLY A 1 193 ? -15.483 -11.030 15.682 1.00 94.69 193 GLY A CA 1
ATOM 1437 C C . GLY A 1 193 ? -16.593 -11.216 16.711 1.00 94.69 193 GLY A C 1
ATOM 1438 O O . GLY A 1 193 ? -17.347 -12.192 16.698 1.00 94.69 193 GLY A O 1
ATOM 1439 N N . CYS A 1 194 ? -16.687 -10.268 17.629 1.00 95.38 194 CYS A N 1
ATOM 1440 C CA . CYS A 1 194 ? -17.775 -10.177 18.576 1.00 95.38 194 CYS A CA 1
ATOM 1441 C C . CYS A 1 194 ? -18.292 -8.745 18.660 1.00 95.38 194 CYS A C 1
ATOM 1443 O O . CYS A 1 194 ? -17.603 -7.771 18.346 1.00 95.38 194 CYS A O 1
ATOM 1445 N N . ARG A 1 195 ? -19.545 -8.641 19.098 1.00 95.88 195 ARG A N 1
ATOM 1446 C CA . ARG A 1 195 ? -20.178 -7.370 19.415 1.00 95.88 195 ARG A CA 1
ATOM 1447 C C . ARG A 1 195 ? -19.702 -6.913 20.789 1.00 95.88 195 ARG A C 1
ATOM 1449 O O . ARG A 1 195 ? -19.736 -7.686 21.746 1.00 95.88 195 ARG A O 1
ATOM 1456 N N . TRP A 1 196 ? -19.293 -5.658 20.883 1.00 95.44 196 TRP A N 1
ATOM 1457 C CA . TRP A 1 196 ? -18.997 -4.989 22.143 1.00 95.44 196 TRP A CA 1
ATOM 1458 C C . TRP A 1 196 ? -19.797 -3.693 22.216 1.00 95.44 196 TRP A C 1
ATOM 1460 O O . TRP A 1 196 ? -19.901 -2.963 21.232 1.00 95.44 196 TRP A O 1
ATOM 1470 N N . ARG A 1 197 ? -20.369 -3.413 23.384 1.00 95.62 197 ARG A N 1
ATOM 1471 C CA . ARG A 1 197 ? -21.124 -2.192 23.645 1.00 95.62 197 ARG A CA 1
ATOM 1472 C C . ARG A 1 197 ? -20.646 -1.598 24.951 1.00 95.62 197 ARG A C 1
ATOM 1474 O O . ARG A 1 197 ? -20.591 -2.311 25.952 1.00 95.62 197 ARG A O 1
ATOM 1481 N N . GLY A 1 198 ? -20.362 -0.307 24.936 1.00 94.38 198 GLY A N 1
ATOM 1482 C CA . GLY A 1 198 ? -19.785 0.343 26.094 1.00 94.38 198 GLY A CA 1
ATOM 1483 C C . GLY A 1 198 ? -19.483 1.811 25.871 1.00 94.38 198 GLY A C 1
ATOM 1484 O O . GLY A 1 198 ? -19.762 2.378 24.806 1.00 94.38 198 GLY A O 1
ATOM 1485 N N . ARG A 1 199 ? -18.927 2.424 26.910 1.00 95.69 199 ARG A N 1
ATOM 1486 C CA . ARG A 1 199 ? -18.561 3.831 26.918 1.00 95.69 199 ARG A CA 1
ATOM 1487 C C . ARG A 1 199 ? -17.130 3.988 26.443 1.00 95.69 199 ARG A C 1
ATOM 1489 O O . ARG A 1 199 ? -16.225 3.336 26.964 1.00 95.69 199 ARG A O 1
ATOM 1496 N N . VAL A 1 200 ? -16.911 4.891 25.494 1.00 96.19 200 VAL A N 1
ATOM 1497 C CA . VAL A 1 200 ? -15.559 5.241 25.050 1.00 96.19 200 VAL A CA 1
ATOM 1498 C C . VAL A 1 200 ? -15.018 6.422 25.832 1.00 96.19 200 VAL A C 1
ATOM 1500 O O . VAL A 1 200 ? -15.740 7.372 26.121 1.00 96.19 200 VAL A O 1
ATOM 1503 N N . THR A 1 201 ? -13.738 6.363 26.178 1.00 95.88 201 THR A N 1
ATOM 1504 C CA . THR A 1 201 ? -13.008 7.471 26.794 1.00 95.88 201 THR A CA 1
ATOM 1505 C C . THR A 1 201 ? -11.764 7.807 25.992 1.00 95.88 201 THR A C 1
ATOM 1507 O O . THR A 1 201 ? -11.094 6.920 25.446 1.00 95.88 201 THR A O 1
ATOM 1510 N N . ARG A 1 202 ? -11.459 9.100 25.884 1.00 94.00 202 ARG A N 1
ATOM 1511 C CA . ARG A 1 202 ? -10.284 9.564 25.141 1.00 94.00 202 ARG A CA 1
ATOM 1512 C C . ARG A 1 202 ? -9.018 9.323 25.961 1.00 94.00 202 ARG A C 1
ATOM 1514 O O . ARG A 1 202 ? -8.916 9.760 27.104 1.00 94.00 202 ARG A O 1
ATOM 1521 N N . HIS A 1 203 ? -8.017 8.681 25.360 1.00 89.19 203 HIS A N 1
ATOM 1522 C CA . HIS A 1 203 ? -6.725 8.421 25.997 1.00 89.19 203 HIS A CA 1
ATOM 1523 C C . HIS A 1 203 ? -5.569 8.810 25.062 1.00 89.19 203 HIS A C 1
ATOM 1525 O O . HIS A 1 203 ? -5.156 8.054 24.179 1.00 89.19 203 HIS A O 1
ATOM 1531 N N . GLY A 1 204 ? -5.037 10.023 25.245 1.00 86.00 204 GLY A N 1
ATOM 1532 C CA . GLY A 1 204 ? -4.042 10.604 24.339 1.00 86.00 204 GLY A CA 1
ATOM 1533 C C . GLY A 1 204 ? -4.633 10.865 22.949 1.00 86.00 204 GLY A C 1
ATOM 1534 O O . GLY A 1 204 ? -5.619 11.587 22.823 1.00 86.00 204 GLY A O 1
ATOM 1535 N N . GLN A 1 205 ? -4.024 10.278 21.914 1.00 82.62 205 GLN A N 1
ATOM 1536 C CA . GLN A 1 205 ? -4.514 10.338 20.526 1.00 82.62 205 GLN A CA 1
ATOM 1537 C C . GLN A 1 205 ? -5.473 9.185 20.169 1.00 82.62 205 GLN A C 1
ATOM 1539 O O . GLN A 1 205 ? -5.963 9.139 19.048 1.00 82.62 205 GLN A O 1
ATOM 1544 N N . GLY A 1 206 ? -5.724 8.250 21.093 1.00 90.00 206 GLY A N 1
ATOM 1545 C CA . GLY A 1 206 ? -6.563 7.073 20.857 1.00 90.00 206 GLY A CA 1
ATOM 1546 C C . GLY A 1 206 ? -7.792 7.005 21.762 1.00 90.00 206 GLY A C 1
ATOM 1547 O O . GLY A 1 206 ? -8.077 7.920 22.541 1.00 90.00 206 GLY A O 1
ATOM 1548 N N . TRP A 1 207 ? -8.490 5.874 21.674 1.00 94.75 207 TRP A N 1
ATOM 1549 C CA . TRP A 1 207 ? -9.721 5.592 22.407 1.00 94.75 207 TRP A CA 1
ATOM 1550 C C . TRP A 1 207 ? -9.597 4.324 23.243 1.00 94.75 207 TRP A C 1
ATOM 1552 O O . TRP A 1 207 ? -8.960 3.355 22.831 1.00 94.75 207 TRP A O 1
ATOM 1562 N N . CYS A 1 208 ? -10.249 4.318 24.401 1.00 96.00 208 CYS A N 1
ATOM 1563 C CA . CYS A 1 208 ? -10.427 3.133 25.230 1.00 96.00 208 CYS A CA 1
ATOM 1564 C C . CYS A 1 208 ? -11.917 2.882 25.462 1.00 96.00 208 CYS A C 1
ATOM 1566 O O . CYS A 1 208 ? -12.655 3.817 25.758 1.00 96.00 208 CYS A O 1
ATOM 1568 N N . GLY A 1 209 ? -12.346 1.627 25.373 1.00 95.44 209 GLY A N 1
ATOM 1569 C CA . GLY A 1 209 ? -13.664 1.185 25.815 1.00 95.44 209 GLY A CA 1
ATOM 1570 C C . GLY A 1 209 ? -13.645 0.776 27.287 1.00 95.44 209 GLY A C 1
ATOM 1571 O O . GLY A 1 209 ? -12.614 0.323 27.797 1.00 95.44 209 GLY A O 1
ATOM 1572 N N . ASP A 1 210 ? -14.773 0.914 27.974 1.00 92.75 210 ASP A N 1
ATOM 1573 C CA . ASP A 1 210 ? -14.960 0.327 29.297 1.00 92.75 210 ASP A CA 1
ATOM 1574 C C . ASP A 1 210 ? -14.994 -1.212 29.246 1.00 92.75 210 ASP A C 1
ATOM 1576 O O . ASP A 1 210 ? -15.534 -1.859 28.346 1.00 92.75 210 ASP A O 1
ATOM 1580 N N . ARG A 1 211 ? -14.338 -1.834 30.225 1.00 87.56 211 ARG A N 1
ATOM 1581 C CA . ARG A 1 211 ? -14.299 -3.287 30.369 1.00 87.56 211 ARG A CA 1
ATOM 1582 C C . ARG A 1 211 ? -14.092 -3.656 31.830 1.00 87.56 211 ARG A C 1
ATOM 1584 O O . ARG A 1 211 ? -13.399 -2.957 32.573 1.00 87.56 211 ARG A O 1
ATOM 1591 N N . ASP A 1 212 ? -14.655 -4.793 32.224 1.00 80.81 212 ASP A N 1
ATOM 1592 C CA . ASP A 1 212 ? -14.366 -5.407 33.516 1.00 80.81 212 ASP A CA 1
ATOM 1593 C C . ASP A 1 212 ? -12.855 -5.649 33.653 1.00 80.81 212 ASP A C 1
ATOM 1595 O O . ASP A 1 212 ? -12.247 -6.373 32.861 1.00 80.81 212 ASP A O 1
ATOM 1599 N N . GLY A 1 213 ? -12.241 -5.017 34.655 1.00 79.06 213 GLY A N 1
ATOM 1600 C CA . GLY A 1 213 ? -10.797 -5.089 34.897 1.00 79.06 213 GLY A CA 1
ATOM 1601 C C . GLY A 1 213 ? -9.972 -3.919 34.346 1.00 79.06 213 GLY A C 1
ATOM 1602 O O . GLY A 1 213 ? -8.759 -3.916 34.546 1.00 79.06 213 GLY A O 1
ATOM 1603 N N . GLY A 1 214 ? -10.594 -2.913 33.719 1.00 85.12 214 GLY A N 1
ATOM 1604 C CA . GLY A 1 214 ? -9.941 -1.656 33.335 1.00 85.12 214 GLY A CA 1
ATOM 1605 C C . GLY A 1 214 ? -10.203 -1.227 31.886 1.00 85.12 214 GLY A C 1
ATOM 1606 O O . GLY A 1 214 ? -10.836 -1.959 31.129 1.00 85.12 214 GLY A O 1
ATOM 1607 N N . PRO A 1 215 ? -9.726 -0.035 31.483 1.00 91.25 215 PRO A N 1
ATOM 1608 C CA . PRO A 1 215 ? -9.913 0.472 30.126 1.00 91.25 215 PRO A CA 1
ATOM 1609 C C . PRO A 1 215 ? -9.230 -0.432 29.091 1.00 91.25 215 PRO A C 1
ATOM 1611 O O . PRO A 1 215 ? -8.072 -0.820 29.249 1.00 91.25 215 PRO A O 1
ATOM 1614 N N . MET A 1 216 ? -9.945 -0.738 28.011 1.00 94.38 216 MET A N 1
ATOM 1615 C CA . MET A 1 216 ? -9.478 -1.570 26.904 1.00 94.38 216 MET A CA 1
ATOM 1616 C C . MET A 1 216 ? -9.177 -0.693 25.683 1.00 94.38 216 MET A C 1
ATOM 1618 O O . MET A 1 216 ? -10.112 -0.092 25.152 1.00 94.38 216 MET A O 1
ATOM 1622 N N . PRO A 1 217 ? -7.926 -0.624 25.189 1.00 95.31 217 PRO A N 1
ATOM 1623 C CA . PRO A 1 217 ? -7.613 0.153 23.994 1.00 95.31 217 PRO A CA 1
ATOM 1624 C C . PRO A 1 217 ? -8.422 -0.318 22.782 1.00 95.31 217 PRO A C 1
ATOM 1626 O O . PRO A 1 217 ? -8.495 -1.519 22.502 1.00 95.31 217 PRO A O 1
ATOM 1629 N N . LEU A 1 218 ? -8.999 0.637 22.059 1.00 95.56 218 LEU A N 1
ATOM 1630 C CA . LEU A 1 218 ? -9.689 0.428 20.793 1.00 95.56 218 LEU A CA 1
ATOM 1631 C C . LEU A 1 218 ? -8.748 0.832 19.662 1.00 95.56 218 LEU A C 1
ATOM 1633 O O . LEU A 1 218 ? -8.235 1.951 19.635 1.00 95.56 218 LEU A O 1
ATOM 1637 N N . ILE A 1 219 ? -8.511 -0.087 18.734 1.00 94.38 219 ILE A N 1
ATOM 1638 C CA . ILE A 1 219 ? -7.685 0.153 17.548 1.00 94.38 219 ILE A CA 1
ATOM 1639 C C . ILE A 1 219 ? -8.460 -0.254 16.302 1.00 94.38 219 ILE A C 1
ATOM 1641 O O . ILE A 1 219 ? -9.386 -1.055 16.388 1.00 94.38 219 ILE A O 1
ATOM 1645 N N . THR A 1 220 ? -8.065 0.230 15.133 1.00 93.12 220 THR A N 1
ATOM 1646 C CA . THR A 1 220 ? -8.630 -0.245 13.870 1.00 93.12 220 THR A CA 1
ATOM 1647 C C . THR A 1 220 ? -7.553 -0.352 12.797 1.00 93.12 220 THR A C 1
ATOM 1649 O O . THR A 1 220 ? -6.499 0.276 12.892 1.00 93.12 220 THR A O 1
ATOM 1652 N N . LEU A 1 221 ? -7.805 -1.215 11.814 1.00 90.88 221 LEU A N 1
ATOM 1653 C CA . LEU A 1 221 ? -7.066 -1.262 10.551 1.00 90.88 221 LEU A CA 1
ATOM 1654 C C . LEU A 1 221 ? -7.922 -0.737 9.382 1.00 90.88 221 LEU A C 1
ATOM 1656 O O . LEU A 1 221 ? -7.478 -0.740 8.233 1.00 90.88 221 LEU A O 1
ATOM 1660 N N . GLU A 1 222 ? -9.146 -0.290 9.679 1.00 93.00 222 GLU A N 1
ATOM 1661 C CA . GLU A 1 222 ? -10.148 0.073 8.693 1.00 93.00 222 GLU A CA 1
ATOM 1662 C C . GLU A 1 222 ? -10.246 1.598 8.572 1.00 93.00 222 GLU A C 1
ATOM 1664 O O . GLU A 1 222 ? -10.617 2.272 9.539 1.00 93.00 222 GLU A O 1
ATOM 1669 N N . PRO A 1 223 ? -9.960 2.181 7.391 1.00 92.00 223 PRO A N 1
ATOM 1670 C CA . PRO A 1 223 ? -9.997 3.631 7.212 1.00 92.00 223 PRO A CA 1
ATOM 1671 C C . PRO A 1 223 ? -11.336 4.287 7.573 1.00 92.00 223 PRO A C 1
ATOM 1673 O O . PRO A 1 223 ? -11.360 5.406 8.077 1.00 92.00 223 PRO A O 1
ATOM 1676 N N . HIS A 1 224 ? -12.455 3.603 7.319 1.00 92.19 224 HIS A N 1
ATOM 1677 C CA . HIS A 1 224 ? -13.786 4.138 7.609 1.00 92.19 224 HIS A CA 1
ATOM 1678 C C . HIS A 1 224 ? -14.086 4.193 9.113 1.00 92.19 224 HIS A C 1
ATOM 1680 O O . HIS A 1 224 ? -14.724 5.136 9.572 1.00 92.19 224 HIS A O 1
ATOM 1686 N N . VAL A 1 225 ? -13.594 3.219 9.886 1.00 94.00 225 VAL A N 1
ATOM 1687 C CA . VAL A 1 225 ? -13.696 3.226 11.351 1.00 94.00 225 VAL A CA 1
ATOM 1688 C C . VAL A 1 225 ? -12.806 4.323 11.922 1.00 94.00 225 VAL A C 1
ATOM 1690 O O . VAL A 1 225 ? -13.237 5.065 12.799 1.00 94.00 225 VAL A O 1
ATOM 1693 N N . GLU A 1 226 ? -11.592 4.479 11.389 1.00 92.94 226 GLU A N 1
ATOM 1694 C CA . GLU A 1 226 ? -10.685 5.552 11.803 1.00 92.94 226 GLU A CA 1
ATOM 1695 C C . GLU A 1 226 ? -11.322 6.932 11.596 1.00 92.94 226 GLU A C 1
ATOM 1697 O O . GLU A 1 226 ? -11.271 7.779 12.485 1.00 92.94 226 GLU A O 1
ATOM 1702 N N . ALA A 1 227 ? -11.999 7.153 10.465 1.00 91.12 227 ALA A N 1
ATOM 1703 C CA . ALA A 1 227 ? -12.729 8.396 10.223 1.00 91.12 227 ALA A CA 1
ATOM 1704 C C . ALA A 1 227 ? -13.814 8.659 11.288 1.00 91.12 227 ALA A C 1
ATOM 1706 O O . ALA A 1 227 ? -14.017 9.801 11.697 1.00 91.12 227 ALA A O 1
ATOM 1707 N N . GLN A 1 228 ? -14.478 7.611 11.782 1.00 92.56 228 GLN A N 1
ATOM 1708 C CA . GLN A 1 228 ? -15.488 7.718 12.838 1.00 92.56 228 GLN A CA 1
ATOM 1709 C C . GLN A 1 228 ? -14.866 7.949 14.222 1.00 92.56 228 GLN A C 1
ATOM 1711 O O . GLN A 1 228 ? -15.401 8.744 14.994 1.00 92.56 228 GLN A O 1
ATOM 1716 N N . PHE A 1 229 ? -13.705 7.349 14.517 1.00 91.88 229 PHE A N 1
ATOM 1717 C CA . PHE A 1 229 ? -12.953 7.609 15.753 1.00 91.88 229 PHE A CA 1
ATOM 1718 C C . PHE A 1 229 ? -12.628 9.096 15.922 1.00 91.88 229 PHE A C 1
ATOM 1720 O O . PHE A 1 229 ? -12.641 9.609 17.042 1.00 91.88 229 PHE A O 1
ATOM 1727 N N . GLN A 1 230 ? -12.360 9.813 14.828 1.00 88.81 230 GLN A N 1
ATOM 1728 C CA . GLN A 1 230 ? -12.088 11.252 14.876 1.00 88.81 230 GLN A CA 1
ATOM 1729 C C . GLN A 1 230 ? -13.316 12.082 15.292 1.00 88.81 230 GLN A C 1
ATOM 1731 O O . GLN A 1 230 ? -13.156 13.180 15.824 1.00 88.81 230 GLN A O 1
ATOM 1736 N N . GLY A 1 231 ? -14.529 11.556 15.090 1.00 91.25 231 GLY A N 1
ATOM 1737 C CA . GLY A 1 231 ? -15.794 12.212 15.431 1.00 91.25 231 GLY A CA 1
ATOM 1738 C C . GLY A 1 231 ? -16.370 11.849 16.803 1.00 91.25 231 GLY A C 1
ATOM 1739 O O . GLY A 1 231 ? -17.341 12.472 17.228 1.00 91.25 231 GLY A O 1
ATOM 1740 N N . TRP A 1 232 ? -15.805 10.861 17.501 1.00 94.06 232 TRP A N 1
ATOM 1741 C CA . TRP A 1 232 ? -16.320 10.422 18.798 1.00 94.06 232 TRP A CA 1
ATOM 1742 C C . TRP A 1 232 ? -16.144 11.469 19.902 1.00 94.06 232 TRP A C 1
ATOM 1744 O O . TRP A 1 232 ? -15.156 12.214 19.957 1.00 94.06 232 TRP A O 1
ATOM 1754 N N . LEU A 1 233 ? -17.104 11.478 20.827 1.00 94.69 233 LEU A N 1
ATOM 1755 C CA . LEU A 1 233 ? -17.084 12.307 22.028 1.00 94.69 233 LEU A CA 1
ATOM 1756 C C . LEU A 1 233 ? -16.651 11.494 23.250 1.00 94.69 233 LEU A C 1
ATOM 1758 O O . LEU A 1 233 ? -16.970 10.313 23.386 1.00 94.69 233 LEU A O 1
ATOM 1762 N N . ASP A 1 234 ? -15.932 12.147 24.163 1.00 95.00 234 ASP A N 1
ATOM 1763 C CA . ASP A 1 234 ? -15.537 11.523 25.424 1.00 95.00 234 ASP A CA 1
ATOM 1764 C C . ASP A 1 234 ? -16.780 11.138 26.237 1.00 95.00 234 ASP A C 1
ATOM 1766 O O . ASP A 1 234 ? -17.687 11.945 26.451 1.00 95.00 234 ASP A O 1
ATOM 1770 N N . GLY A 1 235 ? -16.849 9.877 26.652 1.00 94.06 235 GLY A N 1
ATOM 1771 C CA . GLY A 1 235 ? -17.997 9.315 27.340 1.00 94.06 235 GLY A CA 1
ATOM 1772 C C . GLY A 1 235 ? -19.169 8.905 26.440 1.00 94.06 235 GLY A C 1
ATOM 1773 O O . GLY A 1 235 ? -20.224 8.576 26.987 1.00 94.06 235 GLY A O 1
ATOM 1774 N N . GLN A 1 236 ? -19.046 8.909 25.109 1.00 94.50 236 GLN A N 1
ATOM 1775 C CA . GLN A 1 236 ? -20.101 8.432 24.203 1.00 94.50 236 GLN A CA 1
ATOM 1776 C C . GLN A 1 236 ? -20.363 6.929 24.401 1.00 94.50 236 GLN A C 1
ATOM 1778 O O . GLN A 1 236 ? -19.434 6.149 24.608 1.00 94.50 236 GLN A O 1
ATOM 1783 N N . GLN A 1 237 ? -21.634 6.520 24.348 1.00 95.75 237 GLN A N 1
ATOM 1784 C CA . GLN A 1 237 ? -21.995 5.106 24.221 1.00 95.75 237 GLN A CA 1
ATOM 1785 C C . GLN A 1 237 ? -21.878 4.709 22.757 1.00 95.75 237 GLN A C 1
ATOM 1787 O O . GLN A 1 237 ? -22.498 5.347 21.911 1.00 95.75 237 GLN A O 1
ATOM 1792 N N . VAL A 1 238 ? -21.137 3.646 22.478 1.00 96.19 238 VAL A N 1
ATOM 1793 C CA . VAL A 1 238 ? -20.984 3.115 21.122 1.00 96.19 238 VAL A CA 1
ATOM 1794 C C . VAL A 1 238 ? -21.234 1.620 21.114 1.00 96.19 238 VAL A C 1
ATOM 1796 O O . VAL A 1 238 ? -21.157 0.934 22.142 1.00 96.19 238 VAL A O 1
ATOM 1799 N N . GLU A 1 239 ? -21.508 1.109 19.927 1.00 96.62 239 GLU A N 1
ATOM 1800 C CA . GLU A 1 239 ? -21.616 -0.310 19.674 1.00 96.62 239 GLU A CA 1
ATOM 1801 C C . GLU A 1 239 ? -20.742 -0.709 18.496 1.00 96.62 239 GLU A C 1
ATOM 1803 O O . GLU A 1 239 ? -20.820 -0.127 17.417 1.00 96.62 239 GLU A O 1
ATOM 1808 N N . LEU A 1 240 ? -19.879 -1.693 18.721 1.00 96.38 240 LEU A N 1
ATOM 1809 C CA . LEU A 1 240 ? -18.780 -2.043 17.833 1.00 96.38 240 LEU A CA 1
ATOM 1810 C C . LEU A 1 240 ? -18.844 -3.523 17.469 1.00 96.38 240 LEU A C 1
ATOM 1812 O O . LEU A 1 240 ? -19.190 -4.369 18.297 1.00 96.38 240 LEU A O 1
ATOM 1816 N N . TRP A 1 241 ? -18.418 -3.832 16.251 1.00 96.69 241 TRP A N 1
ATOM 1817 C CA . TRP A 1 241 ? -18.004 -5.167 15.845 1.00 96.69 241 TRP A CA 1
ATOM 1818 C C . TRP A 1 241 ? -16.486 -5.202 15.695 1.00 96.69 241 TRP A C 1
ATOM 1820 O O . TRP A 1 241 ? -15.881 -4.313 15.086 1.00 96.69 241 TRP A O 1
ATOM 1830 N N . GLY A 1 242 ? -15.846 -6.228 16.246 1.00 96.25 242 GLY A N 1
ATOM 1831 C CA . GLY A 1 242 ? -14.399 -6.357 16.157 1.00 96.25 242 GLY A CA 1
ATOM 1832 C C . GLY A 1 242 ? -13.853 -7.593 16.849 1.00 96.25 242 GLY A C 1
ATOM 1833 O O . GLY A 1 242 ? -14.595 -8.436 17.341 1.00 96.25 242 GLY A O 1
ATOM 1834 N N . CYS A 1 243 ? -12.531 -7.704 16.884 1.00 95.69 243 CYS A N 1
ATOM 1835 C CA . CYS A 1 243 ? -11.832 -8.841 17.468 1.00 95.69 243 CYS A CA 1
ATOM 1836 C C . CYS A 1 243 ? -11.083 -8.431 18.736 1.00 95.69 243 CYS A C 1
ATOM 1838 O O . CYS A 1 243 ? -10.249 -7.521 18.712 1.00 95.69 243 CYS A O 1
ATOM 1840 N N . LEU A 1 244 ? -11.306 -9.159 19.831 1.00 93.44 244 LEU A N 1
ATOM 1841 C CA . LEU A 1 244 ? -10.506 -9.015 21.041 1.00 93.44 244 LEU A CA 1
ATOM 1842 C C . LEU A 1 244 ? -9.162 -9.742 20.888 1.00 93.44 244 LEU A C 1
ATOM 1844 O O . LEU A 1 244 ? -9.124 -10.941 20.618 1.00 93.44 244 LEU A O 1
ATOM 1848 N N . ASN A 1 245 ? -8.056 -9.047 21.145 1.00 90.88 245 ASN A N 1
ATOM 1849 C CA . ASN A 1 245 ? -6.744 -9.671 21.260 1.00 90.88 245 ASN A CA 1
ATOM 1850 C C . ASN A 1 245 ? -6.448 -10.041 22.719 1.00 90.88 245 ASN A C 1
ATOM 1852 O O . ASN A 1 245 ? -6.174 -9.171 23.544 1.00 90.88 245 ASN A O 1
ATOM 1856 N N . GLY A 1 246 ? -6.443 -11.342 23.021 1.00 83.19 246 GLY A N 1
ATOM 1857 C CA . GLY A 1 246 ? -6.150 -11.862 24.361 1.00 83.19 246 GLY A CA 1
ATOM 1858 C C . GLY A 1 246 ? -4.705 -11.660 24.840 1.00 83.19 246 GLY A C 1
ATOM 1859 O O . GLY A 1 246 ? -4.467 -11.685 26.043 1.00 83.19 246 GLY A O 1
ATOM 1860 N N . SER A 1 247 ? -3.748 -11.436 23.936 1.00 86.88 247 SER A N 1
ATOM 1861 C CA . SER A 1 247 ? -2.333 -11.212 24.275 1.00 86.88 247 SER A CA 1
ATOM 1862 C C . SER A 1 247 ? -1.985 -9.735 24.499 1.00 86.88 247 SER A C 1
ATOM 1864 O O . SER A 1 247 ? -1.035 -9.440 25.217 1.00 86.88 247 SER A O 1
ATOM 1866 N N . GLY A 1 248 ? -2.721 -8.811 23.871 1.00 79.81 248 GLY A N 1
ATOM 1867 C CA . GLY A 1 248 ? -2.467 -7.361 23.890 1.00 79.81 248 GLY A CA 1
ATOM 1868 C C . GLY A 1 248 ? -3.503 -6.525 24.656 1.00 79.81 248 GLY A C 1
ATOM 1869 O O . GLY A 1 248 ? -3.481 -5.304 24.559 1.00 79.81 248 GLY A O 1
ATOM 1870 N N . PRO A 1 249 ? -4.347 -7.167 25.475 1.00 86.69 249 PRO A N 1
ATOM 1871 C CA . PRO A 1 249 ? -5.750 -6.805 25.785 1.00 86.69 249 PRO A CA 1
ATOM 1872 C C . PRO A 1 249 ? -6.370 -5.588 25.058 1.00 86.69 249 PRO A C 1
ATOM 1874 O O . PRO A 1 249 ? -6.969 -4.730 25.699 1.00 86.69 249 PRO A O 1
ATOM 1877 N N . TRP A 1 250 ? -6.291 -5.522 23.726 1.00 93.00 250 TRP A N 1
ATOM 1878 C CA . TRP A 1 250 ? -6.941 -4.483 22.912 1.00 93.00 250 TRP A CA 1
ATOM 1879 C C . TRP A 1 250 ? -8.042 -5.065 22.030 1.00 93.00 250 TRP A C 1
ATOM 1881 O O . TRP A 1 250 ? -8.032 -6.255 21.706 1.00 93.00 250 TRP A O 1
ATOM 1891 N N . PHE A 1 251 ? -8.985 -4.220 21.625 1.00 95.62 251 PHE A N 1
ATOM 1892 C CA . PHE A 1 251 ? -10.083 -4.578 20.735 1.00 95.62 251 PHE A CA 1
ATOM 1893 C C . PHE A 1 251 ? -9.876 -3.926 19.371 1.00 95.62 251 PHE A C 1
ATOM 1895 O O . PHE A 1 251 ? -9.854 -2.699 19.254 1.00 95.62 251 PHE A O 1
ATOM 1902 N N . ARG A 1 252 ? -9.691 -4.750 18.335 1.00 95.25 252 ARG A N 1
ATOM 1903 C CA . ARG A 1 252 ? -9.573 -4.280 16.953 1.00 95.25 252 ARG A CA 1
ATOM 1904 C C . ARG A 1 252 ? -10.960 -4.150 16.349 1.00 95.25 252 ARG A C 1
ATOM 1906 O O . ARG A 1 252 ? -11.569 -5.155 15.996 1.00 95.25 252 ARG A O 1
ATOM 1913 N N . VAL A 1 253 ? -11.422 -2.917 16.238 1.00 95.81 253 VAL A N 1
ATOM 1914 C CA . VAL A 1 253 ? -12.705 -2.534 15.658 1.00 95.81 253 VAL A CA 1
ATOM 1915 C C . VAL A 1 253 ? -12.640 -2.677 14.141 1.00 95.81 253 VAL A C 1
ATOM 1917 O O . VAL A 1 253 ? -11.733 -2.141 13.503 1.00 95.81 253 VAL A O 1
ATOM 1920 N N . GLU A 1 254 ? -13.609 -3.390 13.580 1.00 94.94 254 GLU A N 1
ATOM 1921 C CA . GLU A 1 254 ? -13.781 -3.579 12.134 1.00 94.94 254 GLU A CA 1
ATOM 1922 C C . GLU A 1 254 ? -14.995 -2.808 11.606 1.00 94.94 254 GLU A C 1
ATOM 1924 O O . GLU A 1 254 ? -15.013 -2.429 10.440 1.00 94.94 254 GLU A O 1
ATOM 1929 N N . GLN A 1 255 ? -15.979 -2.537 12.471 1.00 94.88 255 GLN A N 1
ATOM 1930 C CA . GLN A 1 255 ? -17.160 -1.746 12.140 1.00 94.88 255 GLN A CA 1
ATOM 1931 C C . GLN A 1 255 ? -17.763 -1.103 13.397 1.00 94.88 255 GLN A C 1
ATOM 1933 O O . GLN A 1 255 ? -17.753 -1.695 14.480 1.00 94.88 255 GLN A O 1
ATOM 1938 N N . VAL A 1 256 ? -18.332 0.092 13.245 1.00 94.25 256 VAL A N 1
ATOM 1939 C CA . VAL A 1 256 ? -19.227 0.710 14.236 1.00 94.25 256 VAL A CA 1
ATOM 1940 C C . VAL A 1 256 ? -20.662 0.408 13.810 1.00 94.25 256 VAL A C 1
ATOM 1942 O O . VAL A 1 256 ? -21.038 0.688 12.673 1.00 94.25 256 VAL A O 1
ATOM 1945 N N . LEU A 1 257 ? -21.427 -0.228 14.694 1.00 90.81 257 LEU A N 1
ATOM 1946 C CA . LEU A 1 257 ? -22.779 -0.718 14.418 1.00 90.81 257 LEU A CA 1
ATOM 1947 C C . LEU A 1 257 ? -23.836 0.346 14.711 1.00 90.81 257 LEU A C 1
ATOM 1949 O O . LEU A 1 257 ? -24.742 0.521 13.910 1.00 90.81 257 LEU A O 1
ATOM 1953 N N . ASP A 1 258 ? -23.683 1.058 15.828 1.00 72.19 258 ASP A N 1
ATOM 1954 C CA . ASP A 1 258 ? -24.530 2.178 16.238 1.00 72.19 258 ASP A CA 1
ATOM 1955 C C . ASP A 1 258 ? -23.676 3.171 17.047 1.00 72.19 258 ASP A C 1
ATOM 1957 O O . ASP A 1 258 ? -22.925 2.774 17.950 1.00 72.19 258 ASP A O 1
ATOM 1961 N N . GLY A 1 259 ? -23.781 4.461 16.717 1.00 54.19 259 GLY A N 1
ATOM 1962 C CA . GLY A 1 259 ? -23.025 5.552 17.337 1.00 54.19 259 GLY A CA 1
ATOM 1963 C C . GLY A 1 259 ? -23.676 6.906 17.122 1.00 54.19 259 GLY A C 1
ATOM 1964 O O . GLY A 1 259 ? -24.089 7.178 15.975 1.00 54.19 259 GLY A O 1
#

InterPro domains:
  IPR039650 H(2):CoB-CoM heterodisulfide,ferredoxin reductase subunit A-like [PTHR43498] (31-152)

Secondary structure (DSSP, 8-state):
---B-HHHHS-SS--SSPPPPB-TTS-B-EEEEE--------SSSPP-PPPSEEEETTEEEEPPEEEEGGGGB-SS-TT-B--GGGSSB-TTTHHHHSSHHHHHHHHHHHHHHHHHHHHHT--GGG--HHHHHHHHHT-SSS----S--TTS-TTSTTHHHHHHHHHHHHHTTPPPPP---PPPPGGGS-TT-EEEEEEEEEETTEEEE--TTS-EEEEES-HHHHHHHTTPPTT-EEEEEEEEETTTTEEEEEEEEE-

Organism: NCBI:txid1608213

pLDDT: mean 91.85, std 6.01, range [54.19, 98.38]

Foldseek 3Di:
DDAAEPQQADPPDPPLAHDQDADPVQAGQFQAKFFAQQDDDDPDDDDPDDDQWDQFQQDTTGRMGTDGLCQQQDPVDQQGGDAALRTHYDPRVSSRQNDDVNRVSRVVLRVLLNVQCVVVVHGSVPDDSVVSLVCQQVPPPHRHQGDDDSQADCPAPCNSVLSVQQSVCSRVVHHRDDDHRDAHPPVPADPQKDKDKAWWADDPPFIWGDDDPDTATETESGNNVSVVRVVDDGGDIWMFIFDQDPVRRHTYGRDTPGD

Sequence (259 aa):
VAVVSEGDLLPETATGHGPIPRQPQGSCATVIIGNYPNDHHYPGPPWPLAPKQMVWGGRHSGTPFALPYGILLSSHCSNLLAADKAVSTSHMANGATRLQPMVMNLAQVAGLAAALSVQTRCPPHALDITTLQQALLNDPLAPAGLLPNPHLAWHHPQWCQQQQQGLRALHHGEPMPVVEPLPMPESCLSAHGCRWRGRVTRHGQGWCGDRDGGPMPLITLEPHVEAQFQGWLDGQQVELWGCLNGSGPWFRVEQVLDG

Radius of gyration: 20.74 Å; chains: 1; bounding box: 50×34×62 Å